Protein AF-A0AAN8LY74-F1 (afdb_monomer_lite)

Secondary structure (DSSP, 8-state):
-HHHHHHHHHHHHHHHH-TT-HHHHHHHHHHHHHTT-HHHHHHHHHHHHHH-TT-HHHHHHHHHHHHHHHHHHHHHHHHHHHHHHHHHTS-TT-HHHHHHHHHHHHHHHHHHHHHTT----HHHHHHHHHH-PPPTTS-HHHHHHHHHHHHHHHHIIIIITT--S---HHHHHHHHHHHHSS---S-SHHHHHHHHHHTSHHHHTS-HHHHHHHHHHHHHHTT-SSSSGGGS----

Foldseek 3Di:
DVVLVVLLVVLVVVCVVPVQPLVSLLVNLVSVVVVVVLVSSLVSLVSSCVNPVPPPSSVVSNVVSVVVVVVVVVVVLVVVVVVVVVVVPPDPPDPVNVVVVVLVLLVVLVVLLVLLVQPDDSVLLVCCVVVVDHDPPGDPLSSQQSQLVVVLVVCCVPPVVPDPDADDLVNVVVSVCSRHNDFDWDDDVLSVVLSCCLPDPVLVPDRPVVSVVVNVVSVLVVCGTDPPNSSHDDDD

InterPro domains:
  IPR003812 Fido domain [PF02661] (168-231)
  IPR003812 Fido domain [PS51459] (167-236)
  IPR011990 Tetratricopeptide-like helical domain superfamily [G3DSA:1.25.40.10] (1-74)
  IPR011990 Tetratricopeptide-like helical domain superfamily [SSF48452] (1-61)
  IPR019734 Tetratricopeptide repeat [PS50005] (22-55)
  IPR036597 Fido-like domain superfamily [G3DSA:1.10.3290.10] (75-186)
  IPR036597 Fido-like domain superfamily [G3DSA:1.10.3290.10] (187-233)
  IPR036597 Fido-like domain superfamily [SSF140931] (142-232)
  IPR040198 Fido domain-containing protein [PTHR13504] (2-187)

pLDDT: mean 85.4, std 13.76, range [28.03, 97.0]

Structure (mmCIF, N/CA/C/O backbone):
data_AF-A0AAN8LY74-F1
#
_entry.id   AF-A0AAN8LY74-F1
#
loop_
_atom_site.group_PDB
_atom_site.id
_atom_site.type_symbol
_atom_site.label_atom_id
_atom_site.label_alt_id
_atom_site.label_comp_id
_atom_site.label_asym_id
_atom_site.label_entity_id
_atom_site.label_seq_id
_atom_site.pdbx_PDB_ins_code
_atom_site.Cartn_x
_atom_site.Cartn_y
_atom_site.Cartn_z
_atom_site.occupancy
_atom_site.B_iso_or_equiv
_atom_site.auth_seq_id
_atom_site.auth_comp_id
_atom_site.auth_asym_id
_atom_site.auth_atom_id
_atom_site.pdbx_PDB_model_num
ATOM 1 N N . MET A 1 1 ? 25.778 -19.745 -17.965 1.00 58.75 1 MET A N 1
ATOM 2 C CA . MET A 1 1 ? 25.400 -19.556 -16.545 1.00 58.75 1 MET A CA 1
ATOM 3 C C . MET A 1 1 ? 26.473 -18.814 -15.742 1.00 58.75 1 MET A C 1
ATOM 5 O O . MET A 1 1 ? 26.285 -17.630 -15.528 1.00 58.75 1 MET A O 1
ATOM 9 N N . LYS A 1 2 ? 27.653 -19.387 -15.432 1.00 68.56 2 LYS A N 1
ATOM 10 C CA . LYS A 1 2 ? 28.683 -18.723 -14.583 1.00 68.56 2 LYS A CA 1
ATOM 11 C C . LYS A 1 2 ? 29.179 -17.331 -15.027 1.00 68.56 2 LYS A C 1
ATOM 13 O O . LYS A 1 2 ? 29.649 -16.570 -14.191 1.00 68.56 2 LYS A O 1
ATOM 18 N N . LYS A 1 3 ? 29.141 -16.996 -16.324 1.00 75.12 3 LYS A N 1
ATOM 19 C CA . LYS A 1 3 ? 29.509 -15.652 -16.817 1.00 75.12 3 LYS A CA 1
ATOM 20 C C . LYS A 1 3 ? 28.389 -14.617 -16.613 1.00 75.12 3 LYS A C 1
ATOM 22 O O . LYS A 1 3 ? 28.702 -13.458 -16.386 1.00 75.12 3 LYS A O 1
ATOM 27 N N . ARG A 1 4 ? 27.118 -15.041 -16.634 1.00 76.62 4 ARG A N 1
ATOM 28 C CA . ARG A 1 4 ? 25.939 -14.166 -16.493 1.00 76.62 4 ARG A CA 1
ATOM 29 C C . ARG A 1 4 ? 25.724 -13.731 -15.052 1.00 76.62 4 ARG A C 1
ATOM 31 O O . ARG A 1 4 ? 25.623 -12.546 -14.797 1.00 76.62 4 ARG A O 1
ATOM 38 N N . GLU A 1 5 ? 25.820 -14.659 -14.103 1.00 81.56 5 GLU A N 1
ATOM 39 C CA . GLU A 1 5 ? 25.780 -14.322 -12.671 1.00 81.56 5 GLU A CA 1
ATOM 40 C C . GLU A 1 5 ? 26.898 -13.349 -12.272 1.00 81.56 5 GLU A C 1
ATOM 42 O O . GLU A 1 5 ? 26.711 -12.481 -11.423 1.00 81.56 5 GLU A O 1
ATOM 47 N N . LYS A 1 6 ? 28.077 -13.479 -12.894 1.00 84.25 6 LYS A N 1
ATOM 48 C CA . LYS A 1 6 ? 29.174 -12.524 -12.706 1.00 84.25 6 LYS A CA 1
ATOM 49 C C . LYS A 1 6 ? 28.840 -11.161 -13.311 1.00 84.25 6 LYS A C 1
ATOM 51 O O . LYS A 1 6 ? 29.089 -10.162 -12.651 1.00 84.25 6 LYS A O 1
ATOM 56 N N . ALA A 1 7 ? 28.271 -11.122 -14.518 1.00 84.25 7 ALA A N 1
ATOM 57 C CA . ALA A 1 7 ? 27.832 -9.882 -15.157 1.00 84.25 7 ALA A CA 1
ATOM 58 C C . ALA A 1 7 ? 26.748 -9.171 -14.332 1.00 84.25 7 ALA A C 1
ATOM 60 O O . ALA A 1 7 ? 26.902 -7.995 -14.034 1.00 84.25 7 ALA A O 1
ATOM 61 N N . HIS A 1 8 ? 25.736 -9.902 -13.858 1.00 87.25 8 HIS A N 1
ATOM 62 C CA . HIS A 1 8 ? 24.692 -9.392 -12.968 1.00 87.25 8 HIS A CA 1
ATOM 63 C C . HIS A 1 8 ? 25.311 -8.772 -11.702 1.00 87.25 8 HIS A C 1
ATOM 65 O O . HIS A 1 8 ? 25.096 -7.596 -11.420 1.00 87.25 8 HIS A O 1
ATOM 71 N N . LYS A 1 9 ? 26.166 -9.505 -10.975 1.00 88.38 9 LYS A N 1
ATOM 72 C CA . LYS A 1 9 ? 26.822 -8.977 -9.761 1.00 88.38 9 LYS A CA 1
ATOM 73 C C . LYS A 1 9 ? 27.672 -7.734 -10.024 1.00 88.38 9 LYS A C 1
ATOM 75 O O . LYS A 1 9 ? 27.687 -6.829 -9.194 1.00 88.38 9 LYS A O 1
ATOM 80 N N . LEU A 1 10 ? 28.381 -7.693 -11.152 1.00 89.38 10 LEU A N 1
ATOM 81 C CA . LEU A 1 10 ? 29.181 -6.533 -11.543 1.00 89.38 10 LEU A CA 1
ATOM 82 C C . LEU A 1 10 ? 28.293 -5.329 -11.860 1.00 89.38 10 LEU A C 1
ATOM 84 O O . LEU A 1 10 ? 28.572 -4.247 -11.365 1.00 89.38 10 LEU A O 1
ATOM 88 N N . LEU A 1 11 ? 27.206 -5.517 -12.610 1.00 87.38 11 LEU A N 1
ATOM 89 C CA . LEU A 1 11 ? 26.266 -4.447 -12.952 1.00 87.38 11 LEU A CA 1
ATOM 90 C C . LEU A 1 11 ? 25.554 -3.894 -11.717 1.00 87.38 11 LEU A C 1
ATOM 92 O O . LEU A 1 11 ? 25.475 -2.682 -11.558 1.00 87.38 11 LEU A O 1
ATOM 96 N N . VAL A 1 12 ? 25.124 -4.758 -10.796 1.00 89.19 12 VAL A N 1
ATOM 97 C CA . VAL A 1 12 ? 24.551 -4.328 -9.510 1.00 89.19 12 VAL A CA 1
ATOM 98 C C . VAL A 1 12 ? 25.572 -3.543 -8.693 1.00 89.19 12 VAL A C 1
ATOM 100 O O . VAL A 1 12 ? 25.244 -2.502 -8.133 1.00 89.19 12 VAL A O 1
ATOM 103 N N . HIS A 1 13 ? 26.829 -3.992 -8.653 1.00 90.88 13 HIS A N 1
ATOM 104 C CA . HIS A 1 13 ? 27.884 -3.230 -7.992 1.00 90.88 13 HIS A CA 1
ATOM 105 C C . HIS A 1 13 ? 28.100 -1.859 -8.651 1.00 90.88 13 HIS A C 1
ATOM 107 O O . HIS A 1 13 ? 28.210 -0.861 -7.945 1.00 90.88 13 HIS A O 1
ATOM 113 N N . THR A 1 14 ? 28.087 -1.787 -9.984 1.00 89.81 14 THR A N 1
ATOM 114 C CA . THR A 1 14 ? 28.176 -0.521 -10.723 1.00 89.81 14 THR A CA 1
ATOM 115 C C . THR A 1 14 ? 27.010 0.408 -10.397 1.00 89.81 14 THR A C 1
ATOM 117 O O . THR A 1 14 ? 27.246 1.586 -10.156 1.00 89.81 14 THR A O 1
ATOM 120 N N . LEU A 1 15 ? 25.778 -0.102 -10.315 1.00 88.81 15 LEU A N 1
ATOM 121 C CA . LEU A 1 15 ? 24.600 0.693 -9.948 1.00 88.81 15 LEU A CA 1
ATOM 122 C C . LEU A 1 15 ? 24.617 1.145 -8.483 1.00 88.81 15 LEU A C 1
ATOM 124 O O . LEU A 1 15 ? 24.120 2.221 -8.170 1.00 88.81 15 LEU A O 1
ATOM 128 N N . ASN A 1 16 ? 25.231 0.369 -7.589 1.00 90.25 16 ASN A N 1
ATOM 129 C CA . ASN A 1 16 ? 25.450 0.802 -6.207 1.00 90.25 16 ASN A CA 1
ATOM 130 C C . ASN A 1 16 ? 26.449 1.967 -6.122 1.00 90.25 16 ASN A C 1
ATOM 132 O O . ASN A 1 16 ? 26.337 2.798 -5.226 1.00 90.25 16 ASN A O 1
ATOM 136 N N . MET A 1 17 ? 27.422 2.023 -7.038 1.00 90.69 17 MET A N 1
ATOM 137 C CA . MET A 1 17 ? 28.391 3.122 -7.119 1.00 90.69 17 MET A CA 1
ATOM 138 C C . MET A 1 17 ? 27.826 4.337 -7.862 1.00 90.69 17 MET A C 1
ATOM 140 O O . MET A 1 17 ? 28.058 5.472 -7.457 1.00 90.69 17 MET A O 1
ATOM 144 N N . ASN A 1 18 ? 27.096 4.102 -8.953 1.00 90.44 18 ASN A N 1
ATOM 145 C CA . ASN A 1 18 ? 26.429 5.123 -9.748 1.00 90.44 18 ASN A CA 1
ATOM 146 C C . ASN A 1 18 ? 25.006 4.661 -10.126 1.00 90.44 18 ASN A C 1
ATOM 148 O O . ASN A 1 18 ? 24.834 3.964 -11.133 1.00 90.44 18 ASN A O 1
ATOM 152 N N . PRO A 1 19 ? 23.986 5.068 -9.348 1.00 89.81 19 PRO A N 1
ATOM 153 C CA . PRO A 1 19 ? 22.595 4.668 -9.570 1.00 89.81 19 PRO A CA 1
ATOM 154 C C . PRO A 1 19 ? 21.987 5.149 -10.889 1.00 89.81 19 PRO A C 1
ATOM 156 O O . PRO A 1 19 ? 20.984 4.572 -11.325 1.00 89.81 19 PRO A O 1
ATOM 159 N N . ASP A 1 20 ? 22.589 6.170 -11.503 1.00 91.31 20 ASP A N 1
ATOM 160 C CA . ASP A 1 20 ? 22.074 6.860 -12.688 1.00 91.31 20 ASP A CA 1
ATOM 161 C C . ASP A 1 20 ? 22.810 6.441 -13.971 1.00 91.31 20 ASP A C 1
ATOM 163 O O . ASP A 1 20 ? 22.707 7.074 -15.023 1.00 91.31 20 ASP A O 1
ATOM 167 N N . PHE A 1 21 ? 23.585 5.355 -13.905 1.00 92.56 21 PHE A N 1
ATOM 168 C CA . PHE A 1 21 ? 24.346 4.871 -15.046 1.00 92.56 21 PHE A CA 1
ATOM 169 C C . PHE A 1 21 ? 23.456 4.121 -16.055 1.00 92.56 21 PHE A C 1
ATOM 171 O O . PHE A 1 21 ? 23.189 2.924 -15.928 1.00 92.56 21 PHE A O 1
ATOM 178 N N . VAL A 1 22 ? 23.022 4.848 -17.088 1.00 91.38 22 VAL A N 1
ATOM 179 C CA . VAL A 1 22 ? 22.041 4.427 -18.109 1.00 91.38 22 VAL A CA 1
ATOM 180 C C . VAL A 1 22 ? 22.426 3.133 -18.841 1.00 91.38 22 VAL A C 1
ATOM 182 O O . VAL A 1 22 ? 21.577 2.264 -19.056 1.00 91.38 22 VAL A O 1
ATOM 185 N N . GLU A 1 23 ? 23.699 2.965 -19.207 1.00 90.44 23 GLU A N 1
ATOM 186 C CA . GLU A 1 23 ? 24.157 1.758 -19.909 1.00 90.44 23 GLU A CA 1
ATOM 187 C C . GLU A 1 23 ? 24.057 0.517 -19.018 1.00 90.44 23 GLU A C 1
ATOM 189 O O . GLU A 1 23 ? 23.553 -0.511 -19.463 1.00 90.44 23 GLU A O 1
ATOM 194 N N . ALA A 1 24 ? 24.446 0.610 -17.739 1.00 91.06 24 ALA A N 1
ATOM 195 C CA . ALA A 1 24 ? 24.297 -0.520 -16.823 1.00 91.06 24 ALA A CA 1
ATOM 196 C C . ALA A 1 24 ? 22.833 -0.860 -1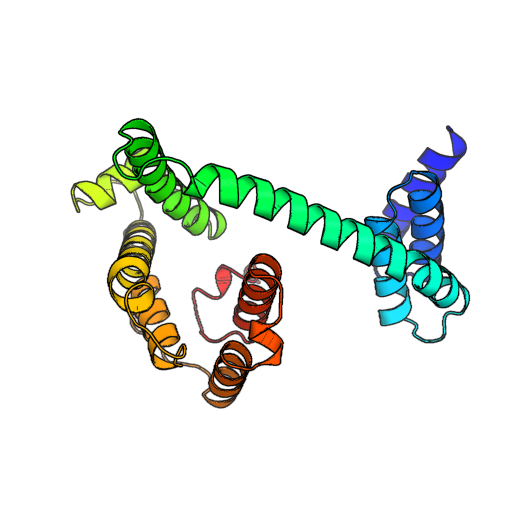6.538 1.00 91.06 24 ALA A C 1
ATOM 198 O O . ALA A 1 24 ? 22.524 -2.041 -16.411 1.00 91.06 24 ALA A O 1
ATOM 199 N N . LEU A 1 25 ? 21.939 0.135 -16.466 1.00 92.69 25 LEU A N 1
ATOM 200 C CA . LEU A 1 25 ? 20.498 -0.106 -16.323 1.00 92.69 25 LEU A CA 1
ATOM 201 C C . LEU A 1 25 ? 19.951 -0.898 -17.520 1.00 92.69 25 LEU A C 1
ATOM 203 O O . LEU A 1 25 ? 19.245 -1.886 -17.336 1.00 92.69 25 LEU A O 1
ATOM 207 N N . THR A 1 26 ? 20.337 -0.510 -18.738 1.00 92.12 26 THR A N 1
ATOM 208 C CA . THR A 1 26 ? 19.861 -1.147 -19.977 1.00 92.12 26 THR A CA 1
ATOM 209 C C . THR A 1 26 ? 20.415 -2.569 -20.145 1.00 92.12 26 THR A C 1
ATOM 211 O O . THR A 1 26 ? 19.680 -3.496 -20.488 1.00 92.12 26 THR A O 1
ATOM 214 N N . GLU A 1 27 ? 21.707 -2.771 -19.868 1.00 92.12 27 GLU A N 1
ATOM 215 C CA . GLU A 1 27 ? 22.337 -4.099 -19.925 1.00 92.12 27 GLU A CA 1
ATOM 216 C C . GLU A 1 27 ? 21.796 -5.034 -18.835 1.00 92.12 27 GLU A C 1
ATOM 218 O O . GLU A 1 27 ? 21.568 -6.218 -19.088 1.00 92.12 27 GLU A O 1
ATOM 223 N N . LEU A 1 28 ? 21.534 -4.512 -17.631 1.00 91.88 28 LEU A N 1
ATOM 224 C CA . LEU A 1 28 ? 20.915 -5.292 -16.563 1.00 91.88 28 LEU A CA 1
ATOM 225 C C . LEU A 1 28 ? 19.473 -5.680 -16.919 1.00 91.88 28 LEU A C 1
ATOM 227 O O . LEU A 1 28 ? 19.102 -6.833 -16.714 1.00 91.88 28 LEU A O 1
ATOM 231 N N . GLY A 1 29 ? 18.701 -4.766 -17.517 1.00 93.00 29 GLY A N 1
ATOM 232 C CA . GLY A 1 29 ? 17.364 -5.061 -18.037 1.00 93.00 29 GLY A CA 1
ATOM 233 C C . GLY A 1 29 ? 17.380 -6.210 -19.044 1.00 93.00 29 GLY A C 1
ATOM 234 O O . GLY A 1 29 ? 16.619 -7.162 -18.903 1.00 93.00 29 GLY A O 1
ATOM 235 N N . THR A 1 30 ? 18.337 -6.209 -19.978 1.00 91.81 30 THR A N 1
ATOM 236 C CA . THR A 1 30 ? 18.454 -7.274 -20.993 1.00 91.81 30 THR A CA 1
ATOM 237 C C . THR A 1 30 ? 18.735 -8.639 -20.352 1.00 91.81 30 THR A C 1
ATOM 239 O O . THR A 1 30 ? 18.178 -9.654 -20.770 1.00 91.81 30 THR A O 1
ATOM 242 N N . ILE A 1 31 ? 19.568 -8.679 -19.305 1.00 91.75 31 ILE A N 1
ATOM 243 C CA . ILE A 1 31 ? 19.836 -9.911 -18.547 1.00 91.75 31 ILE A CA 1
ATOM 244 C C . ILE A 1 31 ? 18.572 -10.397 -17.823 1.00 91.75 31 ILE A C 1
ATOM 246 O O . ILE A 1 31 ? 18.289 -11.594 -17.849 1.00 91.75 31 ILE A O 1
ATOM 250 N N . LEU A 1 32 ? 17.801 -9.494 -17.211 1.00 92.19 32 LEU A N 1
ATOM 251 C CA . LEU A 1 32 ? 16.569 -9.844 -16.494 1.00 92.19 32 LEU A CA 1
ATOM 252 C C . LEU A 1 32 ? 15.474 -10.367 -17.428 1.00 92.19 32 LEU A C 1
ATOM 254 O O . LEU A 1 32 ? 14.769 -11.315 -17.081 1.00 92.19 32 LEU A O 1
ATOM 258 N N . GLU A 1 33 ? 15.381 -9.836 -18.647 1.00 90.50 33 GLU A N 1
ATOM 259 C CA . GLU A 1 33 ? 14.480 -10.381 -19.664 1.00 90.50 33 GLU A CA 1
ATOM 260 C C . GLU A 1 33 ? 14.836 -11.819 -20.051 1.00 90.50 33 GLU A C 1
ATOM 262 O O . GLU A 1 33 ? 13.948 -12.667 -20.170 1.00 90.50 33 GLU A O 1
ATOM 267 N N . GLU A 1 34 ? 16.129 -12.133 -20.197 1.00 88.50 34 GLU A N 1
ATOM 268 C CA . GLU A 1 34 ? 16.575 -13.516 -20.410 1.00 88.50 34 GLU A CA 1
ATOM 269 C C . GLU A 1 34 ? 16.234 -14.425 -19.213 1.00 88.50 34 GLU A C 1
ATOM 271 O O . GLU A 1 34 ? 15.983 -15.622 -19.392 1.00 88.50 34 GLU A O 1
ATOM 276 N N . GLU A 1 35 ? 16.214 -13.869 -17.998 1.00 89.50 35 GLU A N 1
ATOM 277 C CA . GLU A 1 35 ? 15.806 -14.541 -16.755 1.00 89.50 35 GLU A CA 1
ATOM 278 C C . GLU A 1 35 ? 14.275 -14.619 -16.579 1.00 89.50 35 GLU A C 1
ATOM 280 O O . GLU A 1 35 ? 13.800 -15.265 -15.644 1.00 89.50 35 GLU A O 1
ATOM 285 N N . LYS A 1 36 ? 13.501 -14.071 -17.531 1.00 89.38 36 LYS A N 1
ATOM 286 C CA . LYS A 1 36 ? 12.028 -13.974 -17.540 1.00 89.38 36 LYS A CA 1
ATOM 287 C C . LYS A 1 36 ? 11.436 -13.034 -16.486 1.00 89.38 36 LYS A C 1
ATOM 289 O O . LYS A 1 36 ? 10.226 -13.077 -16.262 1.00 89.38 36 LYS A O 1
ATOM 294 N N . ASP A 1 37 ? 12.242 -12.168 -15.880 1.00 92.94 37 ASP A N 1
ATOM 295 C CA . ASP A 1 37 ? 11.756 -11.095 -15.010 1.00 92.94 37 ASP A CA 1
ATOM 296 C C . ASP A 1 37 ? 11.517 -9.819 -15.832 1.00 92.94 37 ASP A C 1
ATOM 298 O O . ASP A 1 37 ? 12.287 -8.858 -15.812 1.00 92.94 37 ASP A O 1
ATOM 302 N N . VAL A 1 38 ? 10.443 -9.853 -16.626 1.00 93.69 38 VAL A N 1
ATOM 303 C CA . VAL A 1 38 ? 10.086 -8.773 -17.560 1.00 93.69 38 VAL A CA 1
ATOM 304 C C . VAL A 1 38 ? 9.682 -7.495 -16.816 1.00 93.69 38 VAL A C 1
ATOM 306 O O . VAL A 1 38 ? 9.959 -6.402 -17.296 1.00 93.69 38 VAL A O 1
ATOM 309 N N . VAL A 1 39 ? 9.086 -7.622 -15.626 1.00 93.94 39 VAL A N 1
ATOM 310 C CA . VAL A 1 39 ? 8.630 -6.478 -14.819 1.00 93.94 39 VAL A CA 1
ATOM 311 C C . VAL A 1 39 ? 9.821 -5.683 -14.290 1.00 93.94 39 VAL A C 1
ATOM 313 O O . VAL A 1 39 ? 9.870 -4.462 -14.442 1.00 93.94 39 VAL A O 1
ATOM 316 N N . GLN A 1 40 ? 10.820 -6.358 -13.708 1.00 93.19 40 GLN A N 1
ATOM 317 C CA . GLN A 1 40 ? 12.026 -5.658 -13.263 1.00 93.19 40 GLN A CA 1
ATOM 318 C C . GLN A 1 40 ? 12.832 -5.103 -14.437 1.00 93.19 40 GLN A C 1
ATOM 320 O O . GLN A 1 40 ? 13.395 -4.015 -14.321 1.00 93.19 40 GLN A O 1
ATOM 325 N N . ALA A 1 41 ? 12.874 -5.809 -15.570 1.00 93.88 41 ALA A N 1
ATOM 326 C CA . ALA A 1 41 ? 13.538 -5.302 -16.764 1.00 93.88 41 ALA A CA 1
ATOM 327 C C . ALA A 1 41 ? 12.909 -3.993 -17.267 1.00 93.88 41 ALA A C 1
ATOM 329 O O . ALA A 1 41 ? 13.626 -3.012 -17.471 1.00 93.88 41 ALA A O 1
ATOM 330 N N . ASP A 1 42 ? 11.580 -3.950 -17.393 1.00 94.88 42 ASP A N 1
ATOM 331 C CA . ASP A 1 42 ? 10.854 -2.754 -17.824 1.00 94.88 42 ASP A CA 1
ATOM 332 C C . ASP A 1 42 ? 11.034 -1.578 -16.856 1.00 94.88 42 ASP A C 1
ATOM 334 O O . ASP A 1 42 ? 11.263 -0.441 -17.278 1.00 94.88 42 ASP A O 1
ATOM 338 N N . HIS A 1 43 ? 11.056 -1.857 -15.548 1.00 94.00 43 HIS A N 1
ATOM 339 C CA . HIS A 1 43 ? 11.366 -0.848 -14.539 1.00 94.00 43 HIS A CA 1
ATOM 340 C C . HIS A 1 43 ? 12.752 -0.214 -14.756 1.00 94.00 43 HIS A C 1
ATOM 342 O O . HIS A 1 43 ? 12.904 1.006 -14.650 1.00 94.00 43 HIS A O 1
ATOM 348 N N . LEU A 1 44 ? 13.769 -1.016 -15.091 1.00 93.62 44 LEU A N 1
ATOM 349 C CA . LEU A 1 44 ? 15.112 -0.503 -15.371 1.00 93.62 44 LEU A CA 1
ATOM 350 C C . LEU A 1 44 ? 15.163 0.324 -16.659 1.00 93.62 44 LEU A C 1
ATOM 352 O O . LEU A 1 44 ? 15.858 1.341 -16.679 1.00 93.62 44 LEU A O 1
ATOM 356 N N . TYR A 1 45 ? 14.421 -0.060 -17.702 1.00 94.50 45 TYR A N 1
ATOM 357 C CA . TYR A 1 45 ? 14.319 0.737 -18.929 1.00 94.50 45 TYR A CA 1
ATOM 358 C C . TYR A 1 45 ? 13.603 2.062 -18.684 1.00 94.50 45 TYR A C 1
ATOM 360 O O . TYR A 1 45 ? 14.106 3.109 -19.085 1.00 94.50 45 TYR A O 1
ATOM 368 N N . THR A 1 46 ? 12.505 2.042 -17.929 1.00 94.12 46 THR A N 1
ATOM 369 C CA . THR A 1 46 ? 11.794 3.253 -17.504 1.00 94.12 46 THR A CA 1
ATOM 370 C C . THR A 1 46 ? 12.719 4.179 -16.711 1.00 94.12 46 THR A C 1
ATOM 372 O O . THR A 1 46 ? 12.786 5.380 -16.975 1.00 94.12 46 THR A O 1
ATOM 375 N N . LYS A 1 47 ? 13.516 3.625 -15.784 1.00 93.19 47 LYS A N 1
ATOM 376 C CA . LYS A 1 47 ? 14.521 4.392 -15.035 1.00 93.19 47 LYS A CA 1
ATOM 377 C C . LYS A 1 47 ? 15.606 4.971 -15.952 1.00 93.19 47 LYS A C 1
ATOM 379 O O . LYS A 1 47 ? 16.000 6.122 -15.780 1.00 93.19 47 LYS A O 1
ATOM 384 N N . ALA A 1 48 ? 16.078 4.199 -16.930 1.00 93.50 48 ALA A N 1
ATOM 385 C CA . ALA A 1 48 ? 17.067 4.646 -17.907 1.00 93.50 48 ALA A CA 1
ATOM 386 C C . ALA A 1 48 ? 16.536 5.803 -18.775 1.00 93.50 48 ALA A C 1
ATOM 388 O O . ALA A 1 48 ? 17.247 6.790 -18.968 1.00 93.50 48 ALA A O 1
ATOM 389 N N . LEU A 1 49 ? 15.282 5.719 -19.232 1.00 93.62 49 LEU A N 1
ATOM 390 C CA . LEU A 1 49 ? 14.605 6.756 -20.019 1.00 93.62 49 LEU A CA 1
ATOM 391 C C . LEU A 1 49 ? 14.307 8.019 -19.204 1.00 93.62 49 LEU A C 1
ATOM 393 O O . LEU A 1 49 ? 14.406 9.122 -19.736 1.00 93.62 49 LEU A O 1
ATOM 397 N N . ALA A 1 50 ? 14.014 7.886 -17.908 1.00 93.44 50 ALA A N 1
ATOM 398 C CA . ALA A 1 50 ? 13.841 9.034 -17.018 1.00 93.44 50 ALA A CA 1
ATOM 399 C C . ALA A 1 50 ? 15.124 9.881 -16.891 1.00 93.44 50 ALA A C 1
ATOM 401 O O . ALA A 1 50 ? 15.046 11.096 -16.722 1.00 93.44 50 ALA A O 1
ATOM 402 N N . ILE A 1 51 ? 16.302 9.251 -16.994 1.00 92.50 51 ILE A N 1
ATOM 403 C CA . ILE A 1 51 ? 17.607 9.930 -16.955 1.00 92.50 51 ILE A CA 1
ATOM 404 C C . ILE A 1 51 ? 18.012 10.414 -18.354 1.00 92.50 51 ILE A C 1
ATOM 406 O O . ILE A 1 51 ? 18.500 11.532 -18.516 1.00 92.50 51 ILE A O 1
ATOM 410 N N . SER A 1 52 ? 17.825 9.571 -19.373 1.00 93.19 52 SER A N 1
ATOM 411 C CA . SER A 1 52 ? 18.171 9.865 -20.763 1.00 93.19 52 SER A CA 1
ATOM 412 C C . SER A 1 52 ? 17.007 9.512 -21.696 1.00 93.19 52 SER A C 1
ATOM 414 O O . SER A 1 52 ? 16.956 8.399 -22.228 1.00 93.19 52 SER A O 1
ATOM 416 N N . PRO A 1 53 ? 16.092 10.468 -21.950 1.00 91.88 53 PRO A N 1
ATOM 417 C CA . PRO A 1 53 ? 14.915 10.238 -22.794 1.00 91.88 53 PRO A CA 1
ATOM 418 C C . PRO A 1 53 ? 15.252 9.861 -24.242 1.00 91.88 53 PRO A C 1
ATOM 420 O O . PRO A 1 53 ? 14.448 9.243 -24.928 1.00 91.88 53 PRO A O 1
ATOM 423 N N . CYS A 1 54 ? 16.446 10.230 -24.714 1.00 90.12 54 CYS A N 1
ATO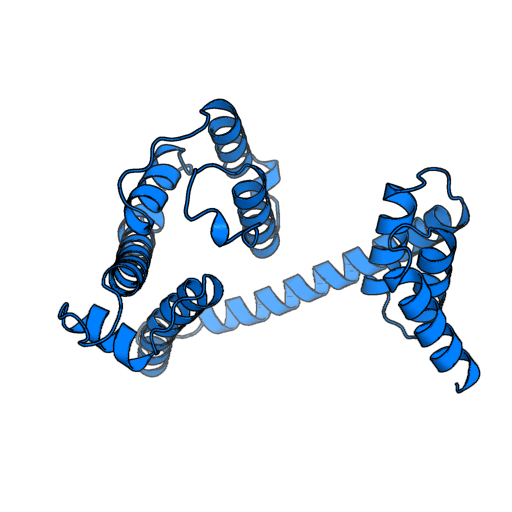M 424 C CA . CYS A 1 54 ? 16.896 9.997 -26.086 1.00 90.12 54 CYS A CA 1
ATOM 425 C C . CYS A 1 54 ? 17.635 8.661 -26.275 1.00 90.12 54 CYS A C 1
ATOM 427 O O . CYS A 1 54 ? 18.236 8.446 -27.327 1.00 90.12 54 CYS A O 1
ATOM 429 N N . ASN A 1 55 ? 17.672 7.781 -25.268 1.00 92.00 55 ASN A N 1
ATOM 430 C CA . ASN A 1 55 ? 18.360 6.500 -25.401 1.00 92.00 55 ASN A CA 1
ATOM 431 C C . ASN A 1 55 ? 17.543 5.524 -26.265 1.00 92.00 55 ASN A C 1
ATOM 433 O O . ASN A 1 55 ? 16.582 4.917 -25.797 1.00 92.00 55 ASN A O 1
ATOM 437 N N . GLU A 1 56 ? 17.980 5.327 -27.510 1.00 92.00 56 GLU A N 1
ATOM 438 C CA . GLU A 1 56 ? 17.316 4.444 -28.478 1.00 92.00 56 GLU A CA 1
ATOM 439 C C . GLU A 1 56 ? 17.201 2.993 -27.991 1.00 92.00 56 GLU A C 1
ATOM 441 O O . GLU A 1 56 ? 16.170 2.354 -28.188 1.00 92.00 56 GLU A O 1
ATOM 446 N N . ARG A 1 57 ? 18.237 2.459 -27.327 1.00 91.25 57 ARG A N 1
ATOM 447 C CA . ARG A 1 57 ? 18.2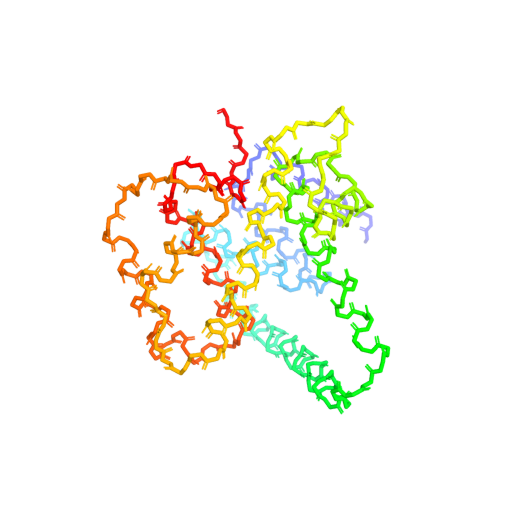39 1.062 -26.864 1.00 91.25 57 ARG A CA 1
ATOM 448 C C . ARG A 1 57 ? 17.211 0.842 -25.760 1.00 91.25 57 ARG A C 1
ATOM 450 O O . ARG A 1 57 ? 16.483 -0.144 -25.804 1.00 91.25 57 ARG A O 1
ATOM 457 N N . ALA A 1 58 ? 17.160 1.748 -24.785 1.00 92.00 58 ALA A N 1
ATOM 458 C CA . ALA A 1 58 ? 16.193 1.667 -23.696 1.00 92.00 58 ALA A CA 1
ATOM 459 C C . ALA A 1 58 ? 14.759 1.866 -24.209 1.00 92.00 58 ALA A C 1
ATOM 461 O O . ALA A 1 58 ? 13.869 1.145 -23.772 1.00 92.00 58 ALA A O 1
ATOM 462 N N . LEU A 1 59 ? 14.555 2.772 -25.173 1.00 93.94 59 LEU A N 1
ATOM 463 C CA . LEU A 1 59 ? 13.241 3.042 -25.761 1.00 93.94 59 LEU A CA 1
ATOM 464 C C . LEU A 1 59 ? 12.688 1.823 -26.506 1.00 93.94 59 LEU A C 1
ATOM 466 O O . LEU A 1 59 ? 11.585 1.375 -26.220 1.00 93.94 59 LEU A O 1
ATOM 470 N N . VAL A 1 60 ? 13.489 1.222 -27.393 1.00 94.75 60 VAL A N 1
ATOM 471 C CA . VAL A 1 60 ? 13.076 0.031 -28.157 1.00 94.75 60 VAL A CA 1
ATOM 472 C C . VAL A 1 60 ? 12.778 -1.155 -27.238 1.00 94.75 60 VAL A C 1
ATOM 474 O O . VAL A 1 60 ? 11.846 -1.921 -27.492 1.00 94.75 60 VAL A O 1
ATOM 477 N N . SER A 1 61 ? 13.570 -1.335 -26.178 1.00 92.56 61 SER A N 1
ATOM 478 C CA . SER A 1 61 ? 13.308 -2.395 -25.207 1.00 92.56 61 SER A CA 1
ATOM 479 C C . SER A 1 61 ? 12.039 -2.126 -24.399 1.00 92.56 61 SER A C 1
ATOM 481 O O . SER A 1 61 ? 11.230 -3.041 -24.280 1.00 92.56 61 SER A O 1
ATOM 483 N N . HIS A 1 62 ? 11.834 -0.892 -23.926 1.00 93.44 62 HIS A N 1
ATOM 484 C CA . HIS A 1 62 ? 10.643 -0.486 -23.178 1.00 93.44 62 HIS A CA 1
ATOM 485 C C . HIS A 1 62 ? 9.357 -0.643 -23.996 1.00 93.44 62 HIS A C 1
ATOM 487 O O . HIS A 1 62 ? 8.426 -1.297 -23.539 1.00 93.44 62 HIS A O 1
ATOM 493 N N . ASP A 1 63 ? 9.325 -0.156 -25.241 1.00 94.00 63 ASP A N 1
ATOM 494 C CA . ASP A 1 63 ? 8.149 -0.265 -26.120 1.00 94.00 63 ASP A CA 1
ATOM 495 C C . ASP A 1 63 ? 7.724 -1.726 -26.348 1.00 94.00 63 ASP A C 1
ATOM 497 O O . ASP A 1 63 ? 6.550 -2.035 -26.564 1.00 94.00 63 ASP A O 1
ATOM 501 N N . ARG A 1 64 ? 8.686 -2.653 -26.288 1.00 93.44 64 ARG A N 1
ATOM 502 C CA . ARG A 1 64 ? 8.437 -4.090 -26.405 1.00 93.44 64 ARG A CA 1
ATOM 503 C C . ARG A 1 64 ? 7.976 -4.720 -25.089 1.00 93.44 64 ARG A C 1
ATOM 505 O O . ARG A 1 64 ? 7.169 -5.649 -25.134 1.00 93.44 64 ARG A O 1
ATOM 512 N N . THR A 1 65 ? 8.514 -4.293 -23.946 1.00 94.31 65 THR A N 1
ATOM 513 C CA . THR A 1 65 ? 8.194 -4.872 -22.630 1.00 94.31 65 THR A CA 1
ATOM 514 C C . THR A 1 65 ? 6.920 -4.305 -22.020 1.00 94.31 65 THR A C 1
ATOM 516 O O . THR A 1 65 ? 6.199 -5.059 -21.372 1.00 94.31 65 THR A O 1
ATOM 519 N N . LEU A 1 66 ? 6.588 -3.044 -22.293 1.00 93.50 66 LEU A N 1
ATOM 520 C CA . LEU A 1 66 ? 5.422 -2.347 -21.753 1.00 93.50 66 LEU A CA 1
ATOM 521 C C . LEU A 1 66 ? 4.101 -3.129 -21.908 1.00 93.50 66 LEU A C 1
ATOM 523 O O . LEU A 1 66 ? 3.492 -3.437 -20.883 1.00 93.50 66 LEU A O 1
ATOM 527 N N . PRO A 1 67 ? 3.670 -3.564 -23.115 1.00 96.00 67 PRO A N 1
ATOM 528 C CA . PRO A 1 67 ? 2.408 -4.298 -23.248 1.00 96.00 67 PRO A CA 1
ATOM 529 C C . PRO A 1 67 ? 2.425 -5.654 -22.525 1.00 96.00 67 PRO A C 1
ATOM 531 O O . PRO A 1 67 ? 1.381 -6.150 -22.102 1.00 96.00 67 PRO A O 1
ATOM 534 N N . LEU A 1 68 ? 3.605 -6.269 -22.367 1.00 94.62 68 LEU A N 1
ATOM 535 C CA . LEU A 1 68 ? 3.748 -7.526 -21.629 1.00 94.62 68 LEU A CA 1
ATOM 536 C C . LEU A 1 68 ? 3.586 -7.300 -20.124 1.00 94.62 68 LEU A C 1
ATOM 538 O O . LEU A 1 68 ? 2.948 -8.111 -19.455 1.00 94.62 68 LEU A O 1
ATOM 542 N N . VAL A 1 69 ? 4.158 -6.218 -19.592 1.00 94.94 69 VAL A N 1
ATOM 543 C CA . VAL A 1 69 ? 4.028 -5.847 -18.177 1.00 94.94 69 VAL A CA 1
ATOM 544 C C . VAL A 1 69 ? 2.592 -5.451 -17.856 1.00 94.94 69 VAL A C 1
ATOM 546 O O . VAL A 1 69 ? 2.040 -5.971 -16.891 1.00 94.94 69 VAL A O 1
ATOM 549 N N . GLU A 1 70 ? 1.944 -4.654 -18.710 1.00 93.06 70 GLU A N 1
ATOM 550 C CA . GLU A 1 70 ? 0.528 -4.298 -18.551 1.00 93.06 70 GLU A CA 1
ATOM 551 C C . GLU A 1 70 ? -0.372 -5.543 -18.484 1.00 93.06 70 GLU A C 1
ATOM 553 O O . GLU A 1 70 ? -1.233 -5.650 -17.608 1.00 93.06 70 GLU A O 1
ATOM 558 N N . GLU A 1 71 ? -0.150 -6.532 -19.357 1.00 95.19 71 GLU A N 1
ATOM 559 C CA . GLU A 1 71 ? -0.903 -7.789 -19.314 1.00 95.19 71 GLU A CA 1
ATOM 560 C C . GLU A 1 71 ? -0.618 -8.589 -18.028 1.00 95.19 71 GLU A C 1
ATOM 562 O O . GLU A 1 71 ? -1.529 -9.175 -17.431 1.00 95.19 71 GLU A O 1
ATOM 567 N N . ILE A 1 72 ? 0.641 -8.625 -17.579 1.00 94.38 72 ILE A N 1
ATOM 568 C CA . ILE A 1 72 ? 1.035 -9.282 -16.327 1.00 94.38 72 ILE A CA 1
ATOM 569 C C . ILE A 1 72 ? 0.335 -8.620 -15.132 1.00 94.38 72 ILE A C 1
ATOM 571 O O . ILE A 1 72 ? -0.232 -9.327 -14.295 1.00 94.38 72 ILE A O 1
ATOM 575 N N . ASP A 1 73 ? 0.322 -7.293 -15.059 1.00 93.81 73 ASP A N 1
ATOM 576 C CA . ASP A 1 73 ? -0.296 -6.540 -13.966 1.00 93.81 73 ASP A CA 1
ATOM 577 C C . ASP A 1 73 ? -1.818 -6.718 -13.945 1.00 93.81 73 ASP A C 1
ATOM 579 O O . ASP A 1 73 ? -2.395 -7.019 -12.895 1.00 93.81 73 ASP A O 1
ATOM 583 N N . GLN A 1 74 ? -2.473 -6.685 -15.109 1.00 93.94 74 GLN A N 1
ATOM 584 C CA . GLN A 1 74 ? -3.905 -6.988 -15.221 1.00 93.94 74 GLN A CA 1
ATOM 585 C C . GLN A 1 74 ? -4.240 -8.405 -14.739 1.00 93.94 74 GLN A C 1
ATOM 587 O O . GLN A 1 74 ? -5.225 -8.615 -14.022 1.00 93.94 74 GLN A O 1
ATOM 592 N N . ARG A 1 75 ? -3.407 -9.400 -15.073 1.00 95.50 75 ARG A N 1
ATOM 593 C CA . ARG A 1 75 ? -3.580 -10.769 -14.560 1.00 95.50 75 ARG A CA 1
ATOM 594 C C . ARG A 1 75 ? -3.425 -10.825 -13.041 1.00 95.50 75 ARG A C 1
ATOM 596 O O . ARG A 1 75 ? -4.188 -11.539 -12.386 1.00 95.50 75 ARG A O 1
ATOM 603 N N . HIS A 1 76 ? -2.481 -10.080 -12.465 1.00 95.06 76 HIS A N 1
ATOM 604 C CA . HIS A 1 76 ? -2.326 -9.993 -11.011 1.00 95.06 76 HIS A CA 1
ATOM 605 C C . HIS A 1 76 ? -3.555 -9.377 -10.339 1.00 95.06 76 HIS A C 1
ATOM 607 O O . HIS A 1 76 ? -4.023 -9.928 -9.335 1.00 95.06 76 HIS A O 1
ATOM 613 N N . PHE A 1 77 ? -4.129 -8.314 -10.909 1.00 95.94 77 PHE A N 1
ATOM 614 C CA . PHE A 1 77 ? -5.392 -7.751 -10.425 1.00 95.94 77 PHE A CA 1
ATOM 615 C C . PHE A 1 77 ? -6.526 -8.781 -10.470 1.00 95.94 77 PHE A C 1
ATOM 617 O O . PHE A 1 77 ? -7.161 -9.020 -9.444 1.00 95.94 77 PHE A O 1
ATOM 624 N N . GLY A 1 78 ? -6.677 -9.529 -11.567 1.00 95.75 78 GLY A N 1
ATOM 625 C CA . GLY A 1 78 ? -7.683 -10.598 -11.651 1.00 95.75 78 GLY A CA 1
ATOM 626 C C . GLY A 1 78 ? -7.527 -11.697 -10.581 1.00 95.75 78 GLY A C 1
ATOM 627 O O . GLY A 1 78 ? -8.516 -12.237 -10.067 1.00 95.75 78 GLY A O 1
ATOM 628 N N . VAL A 1 79 ? -6.291 -12.020 -10.179 1.00 97.00 79 VAL A N 1
ATOM 629 C CA . VAL A 1 79 ? -6.022 -12.955 -9.069 1.00 97.00 79 VAL A CA 1
ATOM 630 C C . VAL A 1 79 ? -6.429 -12.360 -7.718 1.00 97.00 79 VAL A C 1
ATOM 632 O O . VAL A 1 79 ? -6.949 -13.087 -6.861 1.00 97.00 79 VAL A O 1
ATOM 635 N N . ILE A 1 80 ? -6.184 -11.066 -7.505 1.00 95.88 80 ILE A N 1
ATOM 636 C CA . ILE A 1 80 ? -6.595 -10.347 -6.293 1.00 95.88 80 ILE A CA 1
ATOM 637 C C . ILE A 1 80 ? -8.121 -10.324 -6.203 1.00 95.88 80 ILE A C 1
ATOM 639 O O . ILE A 1 80 ? -8.663 -10.754 -5.184 1.00 95.88 80 ILE A O 1
ATOM 643 N N . ASP A 1 81 ? -8.810 -9.962 -7.281 1.00 95.88 81 ASP A N 1
ATOM 644 C CA . ASP A 1 81 ? -10.274 -9.923 -7.337 1.00 95.88 81 ASP A CA 1
ATOM 645 C C . ASP A 1 81 ? -10.884 -11.285 -7.026 1.00 95.88 81 ASP A C 1
ATOM 647 O O . ASP A 1 81 ? -11.759 -11.415 -6.170 1.00 95.88 81 ASP A O 1
ATOM 651 N N . SER A 1 82 ? -10.329 -12.346 -7.614 1.00 96.38 82 SER A N 1
ATOM 652 C CA . SER A 1 82 ? -10.754 -13.718 -7.329 1.00 96.38 82 SER A CA 1
ATOM 653 C C . SER A 1 82 ? -10.607 -14.084 -5.844 1.00 96.38 82 SER A C 1
ATOM 655 O O . SER A 1 82 ? -11.419 -14.827 -5.282 1.00 96.38 82 SER A O 1
ATOM 657 N N . LYS A 1 83 ? -9.569 -13.583 -5.160 1.00 96.19 83 LYS A N 1
ATOM 658 C CA . LYS A 1 83 ? -9.389 -13.778 -3.710 1.00 96.19 83 LYS A CA 1
ATOM 659 C C . LYS A 1 83 ? -10.394 -12.952 -2.906 1.00 96.19 83 LYS A C 1
ATOM 661 O O . LYS A 1 83 ? -10.985 -13.494 -1.972 1.00 96.19 83 LYS A O 1
ATOM 666 N N . VAL A 1 84 ? -10.621 -11.697 -3.286 1.00 94.88 84 VAL A N 1
ATOM 667 C CA . VAL A 1 84 ? -11.578 -10.796 -2.630 1.00 94.88 84 VAL A CA 1
ATOM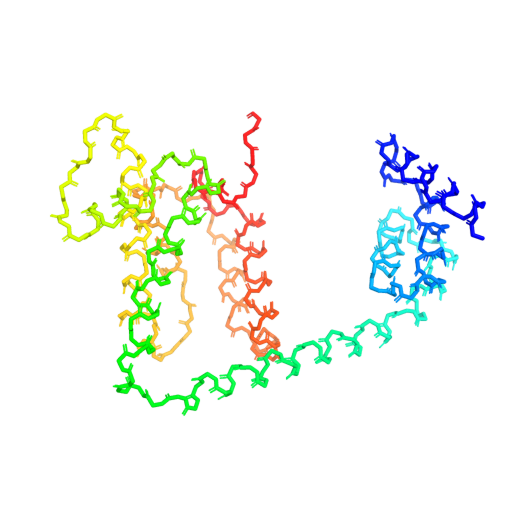 668 C C . VAL A 1 84 ? -13.005 -11.335 -2.750 1.00 94.88 84 VAL A C 1
ATOM 670 O O . VAL A 1 84 ? -13.691 -11.453 -1.737 1.00 94.88 84 VAL A O 1
ATOM 673 N N . CYS A 1 85 ? -13.432 -11.784 -3.934 1.00 94.12 85 CYS A N 1
ATOM 674 C CA . CYS A 1 85 ? -14.746 -12.400 -4.138 1.00 94.12 85 CYS A CA 1
ATOM 675 C C . CYS A 1 85 ? -14.956 -13.630 -3.244 1.00 94.12 85 CYS A C 1
ATOM 677 O O . CYS A 1 85 ? -16.011 -13.774 -2.621 1.00 94.12 85 CYS A O 1
ATOM 679 N N . ARG A 1 86 ? -13.941 -14.500 -3.120 1.00 94.06 86 ARG A N 1
ATOM 680 C CA . ARG A 1 86 ? -14.006 -15.661 -2.214 1.00 94.06 86 ARG A CA 1
ATOM 681 C C . ARG A 1 86 ? -14.137 -15.248 -0.752 1.00 94.06 86 ARG A C 1
ATOM 683 O O . ARG A 1 86 ? -14.889 -15.883 -0.023 1.00 94.06 86 ARG A O 1
ATOM 690 N N . MET A 1 87 ? -13.446 -14.189 -0.334 1.00 91.12 87 MET A N 1
ATOM 691 C CA . MET A 1 87 ? -13.543 -13.659 1.027 1.00 91.12 87 MET A CA 1
ATOM 692 C C . MET A 1 87 ? -14.928 -13.062 1.308 1.00 91.12 87 MET A C 1
ATOM 694 O O . MET A 1 87 ? -15.530 -13.380 2.329 1.00 91.12 87 MET A O 1
ATOM 698 N N . ILE A 1 88 ? -15.465 -12.253 0.389 1.00 91.12 88 ILE A N 1
ATOM 699 C CA . ILE A 1 88 ? -16.793 -11.627 0.519 1.00 91.12 88 ILE A CA 1
ATOM 700 C C . ILE A 1 88 ? -17.914 -12.677 0.533 1.00 91.12 88 ILE A C 1
ATOM 702 O O . ILE A 1 88 ? -18.944 -12.476 1.173 1.00 91.12 88 ILE A O 1
ATOM 706 N N . SER A 1 89 ? -17.703 -13.820 -0.125 1.00 93.25 89 SER A N 1
ATOM 707 C CA . SER A 1 89 ? -18.654 -14.939 -0.132 1.00 93.25 89 SER A CA 1
ATOM 708 C C . SER A 1 89 ? -18.787 -15.640 1.229 1.00 93.25 89 SER A C 1
ATOM 710 O O . SER A 1 89 ? -19.721 -16.419 1.428 1.00 93.25 89 SER A O 1
ATOM 712 N N . ILE A 1 90 ? -17.874 -15.397 2.178 1.00 92.81 90 ILE A N 1
ATOM 713 C CA . ILE A 1 90 ? -17.946 -15.983 3.520 1.00 92.81 90 ILE A CA 1
ATOM 714 C C . ILE A 1 90 ? -19.109 -15.334 4.294 1.00 92.81 90 ILE A C 1
ATOM 716 O O . ILE A 1 90 ? -19.183 -14.107 4.381 1.00 92.81 90 ILE A O 1
ATOM 720 N N . PRO A 1 91 ? -20.009 -16.121 4.917 1.00 92.75 91 PRO A N 1
ATOM 721 C CA . PRO A 1 91 ? -21.116 -15.571 5.692 1.00 92.75 91 PRO A CA 1
ATOM 722 C C . PRO A 1 91 ? -20.649 -14.647 6.825 1.00 92.75 91 PRO A C 1
ATOM 724 O O . PRO A 1 91 ? -19.806 -15.025 7.640 1.00 92.75 91 PRO A O 1
ATOM 727 N N . LYS A 1 92 ? -21.276 -13.471 6.947 1.00 83.75 92 LYS A N 1
ATOM 728 C CA . LYS A 1 92 ? -20.944 -12.447 7.962 1.00 83.75 92 LYS A CA 1
ATOM 729 C C . LYS A 1 92 ? -21.085 -12.927 9.417 1.00 83.75 92 LYS A C 1
ATOM 731 O O . LYS A 1 92 ? -20.488 -12.345 10.311 1.00 83.75 92 LYS A O 1
ATOM 736 N N . GLY A 1 93 ? -21.864 -13.985 9.660 1.00 89.00 93 GLY A N 1
ATOM 737 C CA . GLY A 1 93 ? -22.034 -14.605 10.980 1.00 89.00 93 GLY A CA 1
ATOM 738 C C . GLY A 1 93 ? -20.965 -15.641 11.348 1.00 89.00 93 GLY A C 1
ATOM 739 O O . GLY A 1 93 ? -21.069 -16.269 12.399 1.00 89.00 93 GLY A O 1
ATOM 740 N N . ASN A 1 94 ? -19.962 -15.869 10.493 1.00 93.00 94 ASN A N 1
ATOM 741 C CA . ASN A 1 94 ? -18.911 -16.846 10.755 1.00 93.00 94 ASN A CA 1
ATOM 742 C C . ASN A 1 94 ? -18.022 -16.386 11.928 1.00 93.00 94 ASN A C 1
ATOM 744 O O . ASN A 1 94 ? -17.326 -15.372 11.843 1.00 93.00 94 ASN A O 1
ATOM 748 N N . SER A 1 95 ? -18.024 -17.156 13.018 1.00 92.81 95 SER A N 1
ATOM 749 C CA . SER A 1 95 ? -17.254 -16.860 14.232 1.00 92.81 95 SER A CA 1
ATOM 750 C C . SER A 1 95 ? -15.741 -16.850 14.001 1.00 92.81 95 SER A C 1
ATOM 752 O O . SER A 1 95 ? -15.034 -16.063 14.627 1.00 92.81 95 SER A O 1
ATOM 754 N N . VAL A 1 96 ? -15.239 -17.674 13.075 1.00 93.31 96 VAL A N 1
ATOM 755 C CA . VAL A 1 96 ? -13.821 -17.705 12.695 1.00 93.31 96 VAL A CA 1
ATOM 756 C C . VAL A 1 96 ? -13.446 -16.423 11.968 1.00 93.31 96 VAL A C 1
ATOM 758 O O . VAL A 1 96 ? -12.450 -15.803 12.325 1.00 93.31 96 VAL A O 1
ATOM 761 N N . LEU A 1 97 ? -14.260 -15.989 10.998 1.00 91.06 97 LEU A N 1
ATOM 762 C CA . LEU A 1 97 ? -14.015 -14.736 10.280 1.00 91.06 97 LEU A CA 1
ATOM 763 C C . LEU A 1 97 ? -14.008 -13.552 11.248 1.00 91.06 97 LEU A C 1
ATOM 765 O O . LEU A 1 97 ? -13.089 -12.742 11.209 1.00 91.06 97 LEU A O 1
ATOM 769 N N . ARG A 1 98 ? -14.985 -13.492 12.159 1.00 90.12 98 ARG A N 1
ATOM 770 C CA . ARG A 1 98 ? -15.044 -12.446 13.182 1.00 90.12 98 ARG A CA 1
ATOM 771 C C . ARG A 1 98 ? -13.779 -12.418 14.045 1.00 90.12 98 ARG A C 1
ATOM 773 O O . ARG A 1 98 ? -13.198 -11.354 14.215 1.00 90.12 98 ARG A O 1
ATOM 780 N N . ARG A 1 99 ? -13.319 -13.578 14.524 1.00 92.56 99 ARG A N 1
ATOM 781 C CA . ARG A 1 99 ? -12.081 -13.678 15.308 1.00 92.56 99 ARG A CA 1
ATOM 782 C C . ARG A 1 99 ? -10.856 -13.235 14.508 1.00 92.56 99 ARG A C 1
ATOM 784 O O . ARG A 1 99 ? -10.011 -12.526 15.037 1.00 92.56 99 ARG A O 1
ATOM 791 N N . VAL A 1 100 ? -10.751 -13.635 13.240 1.00 93.50 100 VAL A N 1
ATOM 792 C CA . VAL A 1 100 ? -9.647 -13.208 12.367 1.00 93.50 100 VAL A CA 1
ATOM 793 C C . VAL A 1 100 ? -9.679 -11.694 12.168 1.00 93.50 100 VAL A C 1
ATOM 795 O O . VAL A 1 100 ? -8.642 -11.059 12.311 1.00 93.50 100 VAL A O 1
ATOM 798 N N . MET A 1 101 ? -10.852 -11.105 11.913 1.00 90.50 101 MET A N 1
ATOM 799 C CA . MET A 1 101 ? -11.004 -9.654 11.771 1.00 90.50 101 MET A CA 1
ATOM 800 C C . MET A 1 101 ? -10.588 -8.907 13.045 1.00 90.50 101 MET A C 1
ATOM 802 O O . MET A 1 101 ? -9.817 -7.951 12.960 1.00 90.50 101 MET A O 1
ATOM 806 N N . GLU A 1 102 ? -11.034 -9.374 14.215 1.00 91.06 102 GLU A N 1
ATOM 807 C CA . GLU A 1 102 ? -10.645 -8.824 15.522 1.00 91.06 102 GLU A CA 1
ATOM 808 C C . GLU A 1 102 ? -9.122 -8.891 15.733 1.00 91.06 102 GLU A C 1
ATOM 810 O O . GLU A 1 102 ? -8.508 -7.895 16.096 1.00 91.06 102 GLU A O 1
ATOM 815 N N . GLU A 1 103 ? -8.474 -10.017 15.429 1.00 93.44 103 GLU A N 1
ATOM 816 C CA . GLU A 1 103 ? -7.015 -10.146 15.545 1.00 93.44 103 GLU A CA 1
ATOM 817 C C . GLU A 1 103 ? -6.274 -9.232 14.556 1.00 93.44 103 GLU A C 1
ATOM 819 O O . GLU A 1 103 ? -5.359 -8.502 14.944 1.00 93.44 103 GLU A O 1
ATOM 824 N N . THR A 1 104 ? -6.689 -9.217 13.283 1.00 93.50 104 THR A N 1
ATOM 825 C CA . THR A 1 104 ? -6.055 -8.387 12.243 1.00 93.50 104 THR A CA 1
ATOM 826 C C . THR A 1 104 ? -6.135 -6.892 12.540 1.00 93.50 104 THR A C 1
ATOM 828 O O . THR A 1 104 ? -5.233 -6.156 12.149 1.00 93.50 104 THR A O 1
ATOM 831 N N . TYR A 1 105 ? -7.156 -6.448 13.280 1.00 94.44 105 TYR A N 1
ATOM 832 C CA . TYR A 1 105 ? -7.277 -5.067 13.747 1.00 94.44 105 TYR A CA 1
ATOM 833 C C . TYR A 1 105 ? -6.079 -4.653 14.612 1.00 94.44 105 TYR A C 1
ATOM 835 O O . TYR A 1 105 ? -5.442 -3.632 14.350 1.00 94.44 105 TYR A O 1
ATOM 843 N N . TYR A 1 106 ? -5.713 -5.472 15.604 1.00 94.81 106 TYR A N 1
ATOM 844 C CA . TYR A 1 106 ? -4.561 -5.194 16.468 1.00 94.81 106 TYR A CA 1
ATOM 845 C C . TYR A 1 106 ? -3.236 -5.319 15.715 1.00 94.81 106 TYR A C 1
ATOM 847 O O . TYR A 1 106 ? -2.337 -4.505 15.927 1.00 94.81 106 TYR A O 1
ATOM 855 N N . TYR A 1 107 ? -3.122 -6.293 14.805 1.00 95.19 107 TYR A N 1
ATOM 856 C CA . TYR A 1 107 ? -1.945 -6.416 13.940 1.00 95.19 107 TYR A CA 1
ATOM 857 C C . TYR A 1 107 ? -1.744 -5.181 13.062 1.00 95.19 107 TYR A C 1
ATOM 859 O O . TYR A 1 107 ? -0.610 -4.736 12.898 1.00 95.19 107 TYR A O 1
ATOM 867 N N . HIS A 1 108 ? -2.822 -4.603 12.525 1.00 93.69 108 HIS A N 1
ATOM 868 C CA . HIS A 1 108 ? -2.734 -3.391 11.719 1.00 93.69 108 HIS A CA 1
ATOM 869 C C . HIS A 1 108 ? -2.174 -2.217 12.530 1.00 93.69 108 HIS A C 1
ATOM 871 O O . HIS A 1 108 ? -1.232 -1.570 12.074 1.00 93.69 108 HIS A O 1
ATOM 877 N N . ILE A 1 109 ? -2.684 -1.995 13.752 1.00 91.56 109 ILE A N 1
ATOM 878 C CA . ILE A 1 109 ? -2.163 -0.958 14.662 1.00 91.56 109 ILE A CA 1
ATOM 879 C C . ILE A 1 109 ? -0.684 -1.206 14.954 1.00 91.56 109 ILE A C 1
ATOM 881 O O . ILE A 1 109 ? 0.130 -0.305 14.790 1.00 91.56 109 ILE A O 1
ATOM 885 N N . TYR A 1 110 ? -0.336 -2.433 15.344 1.00 94.00 110 TYR A N 1
ATOM 886 C CA . TYR A 1 110 ? 1.037 -2.805 15.671 1.00 94.00 110 TYR A CA 1
ATOM 887 C C . TYR A 1 110 ? 2.002 -2.525 14.520 1.00 94.00 110 TYR A C 1
ATOM 889 O O . TYR A 1 110 ? 3.007 -1.850 14.717 1.00 94.00 110 TYR A O 1
ATOM 897 N N . HIS A 1 111 ? 1.691 -2.991 13.310 1.00 92.44 111 HIS A N 1
ATOM 898 C CA . HIS A 1 111 ? 2.584 -2.800 12.174 1.00 92.44 111 HIS A CA 1
ATOM 899 C C . HIS A 1 111 ? 2.688 -1.337 11.746 1.00 92.44 111 HIS A C 1
ATOM 901 O O . HIS A 1 111 ? 3.787 -0.904 11.410 1.00 92.44 111 HIS A O 1
ATOM 907 N N . THR A 1 112 ? 1.597 -0.563 11.786 1.00 90.38 112 THR A N 1
ATOM 908 C CA . THR A 1 112 ? 1.675 0.846 11.381 1.00 90.38 112 THR A CA 1
ATOM 909 C C . THR A 1 112 ? 2.524 1.677 12.336 1.00 90.38 112 THR A C 1
ATOM 911 O O . THR A 1 112 ? 3.318 2.473 11.852 1.00 90.38 112 THR A O 1
ATOM 914 N N . VAL A 1 113 ? 2.415 1.474 13.655 1.00 87.88 113 VAL A N 1
ATOM 915 C CA . VAL A 1 113 ? 3.239 2.224 14.620 1.00 87.88 113 VAL A CA 1
ATOM 916 C C . VAL A 1 113 ? 4.673 1.690 14.670 1.00 87.88 113 VAL A C 1
ATOM 918 O O . VAL A 1 113 ? 5.617 2.456 14.832 1.00 87.88 113 VAL A O 1
ATOM 921 N N . ALA A 1 114 ? 4.877 0.385 14.465 1.00 91.06 114 ALA A N 1
ATOM 922 C CA . ALA A 1 114 ? 6.215 -0.207 14.453 1.00 91.06 114 ALA A CA 1
ATOM 923 C C . ALA A 1 114 ? 7.073 0.294 13.279 1.00 91.06 114 ALA A C 1
ATOM 925 O O . ALA A 1 114 ? 8.279 0.468 13.440 1.00 91.06 114 A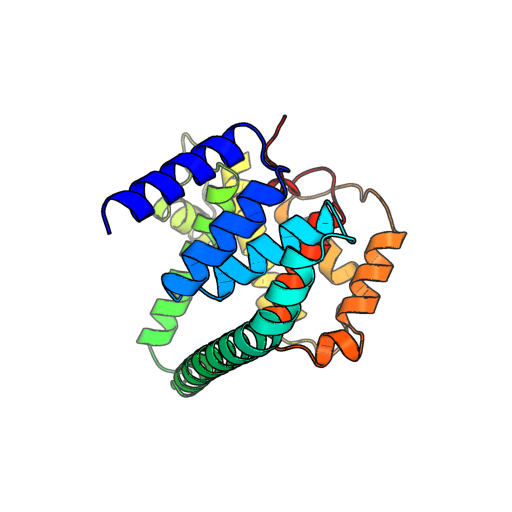LA A O 1
ATOM 926 N N . ILE A 1 115 ? 6.470 0.556 12.112 1.00 86.19 115 ILE A N 1
ATOM 927 C CA . ILE A 1 115 ? 7.175 1.149 10.960 1.00 86.19 115 ILE A CA 1
ATOM 928 C C . ILE A 1 115 ? 7.689 2.562 11.288 1.00 86.19 115 ILE A C 1
ATOM 930 O O . ILE A 1 115 ? 8.731 2.962 10.772 1.00 86.19 115 ILE A O 1
ATOM 934 N N . GLU A 1 116 ? 7.009 3.284 12.182 1.00 80.56 116 GLU A N 1
ATOM 935 C CA . GLU A 1 116 ? 7.414 4.610 12.675 1.00 80.56 116 GLU A CA 1
ATOM 936 C C . GLU A 1 116 ? 8.473 4.538 13.795 1.00 80.56 116 GLU A C 1
ATOM 938 O O . GLU A 1 116 ? 8.975 5.564 14.246 1.00 80.56 116 GLU A O 1
ATOM 943 N N . GLY A 1 117 ? 8.862 3.330 14.222 1.00 86.88 117 GLY A N 1
ATOM 944 C CA . GLY A 1 117 ? 9.883 3.109 15.251 1.00 86.88 117 GLY A CA 1
ATOM 945 C C . GLY A 1 117 ? 9.336 2.896 16.664 1.00 86.88 117 GLY A C 1
ATOM 946 O O . GLY A 1 117 ? 10.117 2.845 17.614 1.00 86.88 117 GLY A O 1
ATOM 947 N N . ASN A 1 118 ? 8.021 2.735 16.817 1.00 89.06 118 ASN A N 1
ATOM 948 C CA . ASN A 1 118 ? 7.395 2.455 18.106 1.00 89.06 118 ASN A CA 1
ATOM 949 C C . ASN A 1 118 ? 7.814 1.071 18.644 1.00 89.06 118 ASN A C 1
ATOM 951 O O . ASN A 1 118 ? 7.845 0.076 17.914 1.00 89.06 118 ASN A O 1
ATOM 955 N N . THR A 1 119 ? 8.131 0.996 19.939 1.00 93.62 119 THR A N 1
ATOM 956 C CA . THR A 1 119 ? 8.679 -0.208 20.586 1.00 93.62 119 THR A CA 1
ATOM 957 C C . THR A 1 119 ? 7.637 -1.078 21.296 1.00 93.62 119 THR A C 1
ATOM 959 O O . THR A 1 119 ? 8.004 -2.054 21.966 1.00 93.62 119 THR A O 1
ATOM 962 N N . LEU A 1 120 ? 6.354 -0.716 21.225 1.00 93.31 120 LEU A N 1
ATOM 963 C CA . LEU A 1 120 ? 5.268 -1.472 21.845 1.00 93.31 120 LEU A CA 1
ATOM 964 C C . LEU A 1 120 ? 5.083 -2.836 21.176 1.00 93.31 120 LEU A C 1
ATOM 966 O O . LEU A 1 120 ? 5.109 -2.976 19.957 1.00 93.31 120 LEU A O 1
ATOM 970 N N . THR A 1 121 ? 4.848 -3.860 21.987 1.00 95.50 121 THR A N 1
ATOM 971 C CA . THR A 1 121 ? 4.513 -5.210 21.530 1.00 95.50 121 THR A CA 1
ATOM 972 C C . THR A 1 121 ? 3.020 -5.342 21.225 1.00 95.50 121 THR A C 1
ATOM 974 O O . THR A 1 121 ? 2.189 -4.586 21.730 1.00 95.50 121 THR A O 1
ATOM 977 N N . LEU A 1 122 ? 2.643 -6.361 20.449 1.00 94.88 122 LEU A N 1
ATOM 978 C CA . LEU A 1 122 ? 1.235 -6.633 20.133 1.00 94.88 122 LEU A CA 1
ATOM 979 C C . LEU A 1 122 ? 0.369 -6.830 21.393 1.00 94.88 122 LEU A C 1
ATOM 981 O O . LEU A 1 122 ? -0.766 -6.357 21.441 1.00 94.88 122 LEU A O 1
ATOM 985 N N . SER A 1 123 ? 0.901 -7.501 22.420 1.00 94.44 123 SER A N 1
ATOM 986 C CA . SER A 1 123 ? 0.195 -7.727 23.688 1.00 94.44 123 SER A CA 1
ATOM 987 C C . SER A 1 123 ? -0.015 -6.430 24.471 1.00 94.44 123 SER A C 1
ATOM 989 O O . SER A 1 123 ? -1.090 -6.226 25.033 1.00 94.44 123 SER A O 1
ATOM 991 N N . GLU A 1 124 ? 0.981 -5.539 24.482 1.00 94.94 124 GLU A N 1
ATOM 992 C CA . GLU A 1 124 ? 0.876 -4.214 25.104 1.00 94.94 124 GLU A CA 1
ATOM 993 C C . GLU A 1 124 ? -0.148 -3.343 24.370 1.00 94.94 124 GLU A C 1
ATOM 995 O O . GLU A 1 124 ? -1.008 -2.749 25.013 1.00 94.94 124 GLU A O 1
ATOM 1000 N N . ILE A 1 125 ? -0.133 -3.333 23.032 1.00 94.00 125 ILE A N 1
ATOM 1001 C CA . ILE A 1 125 ? -1.132 -2.611 22.228 1.00 94.00 125 ILE A CA 1
ATOM 1002 C C . ILE A 1 125 ? -2.536 -3.138 22.513 1.00 94.00 125 ILE A C 1
ATOM 1004 O O . ILE A 1 125 ? -3.447 -2.350 22.763 1.00 94.00 125 ILE A O 1
ATOM 1008 N N . ARG A 1 126 ? -2.726 -4.464 22.537 1.00 94.94 126 ARG A N 1
ATOM 1009 C CA . ARG A 1 126 ? -4.022 -5.058 22.890 1.00 94.94 126 ARG A CA 1
ATOM 1010 C C . ARG A 1 126 ? -4.480 -4.596 24.270 1.00 94.94 126 ARG A C 1
ATOM 1012 O O . ARG A 1 126 ? -5.611 -4.138 24.407 1.00 94.94 126 ARG A O 1
ATOM 1019 N N . HIS A 1 127 ? -3.590 -4.647 25.260 1.00 94.25 127 HIS A N 1
ATOM 1020 C CA . HIS A 1 127 ? -3.883 -4.199 26.616 1.00 94.25 127 HIS A CA 1
ATOM 1021 C C . HIS A 1 127 ? -4.309 -2.723 26.661 1.00 94.25 127 HIS A C 1
ATOM 1023 O O . HIS A 1 127 ? -5.340 -2.410 27.257 1.00 94.25 127 HIS A O 1
ATOM 1029 N N . ILE A 1 128 ? -3.573 -1.832 25.988 1.00 93.44 128 ILE A N 1
ATOM 1030 C CA . ILE A 1 128 ? -3.871 -0.391 25.933 1.00 93.44 128 ILE A CA 1
ATOM 1031 C C . ILE A 1 128 ? -5.241 -0.141 25.292 1.00 93.44 128 ILE A C 1
ATOM 1033 O O . ILE A 1 128 ? -6.033 0.650 25.803 1.00 93.44 128 ILE A O 1
ATOM 1037 N N . ILE A 1 129 ? -5.550 -0.814 24.181 1.00 92.69 129 ILE A N 1
ATOM 1038 C CA . ILE A 1 129 ? -6.800 -0.588 23.444 1.00 92.69 129 ILE A CA 1
ATOM 1039 C C . ILE A 1 129 ? -8.019 -1.173 24.168 1.00 92.69 129 ILE A C 1
ATOM 1041 O O . ILE A 1 129 ? -9.069 -0.529 24.191 1.00 92.69 129 ILE A O 1
ATOM 1045 N N . GLU A 1 130 ? -7.896 -2.359 24.768 1.00 92.75 130 GLU A N 1
ATOM 1046 C CA . GLU A 1 130 ? -9.001 -3.024 25.473 1.00 92.75 130 GLU A CA 1
ATOM 1047 C C . GLU A 1 130 ? -9.294 -2.385 26.832 1.00 92.75 130 GLU A C 1
ATOM 1049 O O . GLU A 1 130 ? -10.452 -2.142 27.168 1.00 92.75 130 GLU A O 1
ATOM 1054 N N . THR A 1 131 ? -8.251 -2.110 27.618 1.00 91.88 131 THR A N 1
ATOM 1055 C CA . THR A 1 131 ? -8.408 -1.672 29.013 1.00 91.88 131 THR A CA 1
ATOM 1056 C C . THR A 1 131 ? -8.363 -0.157 29.178 1.00 91.88 131 THR A C 1
ATOM 1058 O O . THR A 1 131 ? -8.885 0.359 30.162 1.00 91.88 131 THR A O 1
ATOM 1061 N N . ARG A 1 132 ? -7.756 0.563 28.222 1.00 88.56 132 ARG A N 1
ATOM 1062 C CA . ARG A 1 132 ? -7.433 1.999 28.316 1.00 88.56 132 ARG A CA 1
ATOM 1063 C C . ARG A 1 132 ? -6.503 2.368 29.479 1.00 88.56 132 ARG A C 1
ATOM 1065 O O . ARG A 1 132 ? -6.399 3.546 29.814 1.00 88.56 132 ARG A O 1
ATOM 1072 N N . TYR A 1 133 ? -5.801 1.395 30.064 1.00 90.00 133 TYR A N 1
ATOM 1073 C CA . TYR A 1 133 ? -4.746 1.638 31.047 1.00 90.00 133 TYR A CA 1
ATOM 1074 C C . TYR A 1 133 ? -3.375 1.754 30.378 1.00 90.00 133 TYR A C 1
ATOM 1076 O O . TYR A 1 133 ? -3.094 1.101 29.372 1.00 90.00 133 TYR A O 1
ATOM 1084 N N . ALA A 1 134 ? -2.522 2.600 30.957 1.00 89.31 134 ALA A N 1
ATOM 1085 C CA . ALA A 1 134 ? -1.165 2.806 30.474 1.00 89.31 134 ALA A CA 1
ATOM 1086 C C . ALA A 1 134 ? -0.251 1.632 30.852 1.00 89.31 134 ALA A C 1
ATOM 1088 O O . ALA A 1 134 ? -0.339 1.087 31.956 1.00 89.31 134 ALA A O 1
ATOM 1089 N N . VAL A 1 135 ? 0.672 1.288 29.955 1.00 91.44 135 VAL A N 1
ATOM 1090 C CA . VAL A 1 135 ? 1.700 0.271 30.205 1.00 91.44 135 VAL A CA 1
ATOM 1091 C C . VAL A 1 135 ? 2.880 0.919 30.941 1.00 91.44 135 VAL A C 1
ATOM 1093 O O . VAL A 1 135 ? 3.436 1.911 30.454 1.00 91.44 135 VAL A O 1
ATOM 1096 N N . PRO A 1 136 ? 3.285 0.394 32.112 1.00 89.69 136 PRO A N 1
ATOM 1097 C CA . PRO A 1 136 ? 4.407 0.939 32.864 1.00 89.69 136 PRO A CA 1
ATOM 1098 C C . PRO A 1 136 ? 5.737 0.710 32.133 1.00 89.69 136 PRO A C 1
ATOM 1100 O O . PRO A 1 136 ? 5.982 -0.360 31.584 1.00 89.69 136 PRO A O 1
ATOM 1103 N N . GLY A 1 137 ? 6.621 1.711 32.160 1.00 88.75 137 GLY A N 1
ATOM 1104 C CA . GLY A 1 137 ? 7.966 1.620 31.571 1.00 88.75 137 GLY A CA 1
ATOM 1105 C C . GLY A 1 137 ? 8.049 1.901 30.066 1.00 88.75 137 GLY A C 1
ATOM 1106 O O . GLY A 1 137 ? 9.130 1.778 29.496 1.00 88.75 137 GLY A O 1
ATOM 1107 N N . LYS A 1 138 ? 6.944 2.304 29.428 1.00 91.06 138 LYS A N 1
ATOM 1108 C CA . LYS A 1 138 ? 6.881 2.714 28.016 1.00 91.06 138 LYS A CA 1
ATOM 1109 C C . LYS A 1 138 ? 6.573 4.203 27.884 1.00 91.06 138 LYS A C 1
ATOM 1111 O O . LYS A 1 138 ? 5.971 4.790 28.786 1.00 91.06 138 LYS A O 1
ATOM 1116 N N . SER A 1 139 ? 6.966 4.817 26.767 1.00 91.69 139 SER A N 1
ATOM 1117 C CA . SER A 1 139 ? 6.687 6.235 26.528 1.00 91.69 139 SER A CA 1
ATOM 1118 C C . SER A 1 139 ? 5.182 6.479 26.432 1.00 91.69 139 SER A C 1
ATOM 1120 O O . SER A 1 139 ? 4.456 5.694 25.825 1.00 91.69 139 SER A O 1
ATOM 1122 N N . LEU A 1 140 ? 4.697 7.582 27.006 1.00 88.81 140 LEU A N 1
ATOM 1123 C CA . LEU A 1 140 ? 3.300 7.990 26.823 1.00 88.81 140 LEU A CA 1
ATOM 1124 C C . LEU A 1 140 ? 3.018 8.397 25.374 1.00 88.81 140 LEU A C 1
ATOM 1126 O O . LEU A 1 140 ? 1.904 8.199 24.900 1.00 88.81 140 LEU A O 1
ATOM 1130 N N . GLN A 1 141 ? 4.023 8.913 24.663 1.00 87.00 141 GLN A N 1
ATOM 1131 C CA . GLN A 1 141 ? 3.894 9.275 23.253 1.00 87.00 141 GLN A CA 1
ATOM 1132 C C . GLN A 1 141 ? 3.609 8.036 22.393 1.00 87.00 141 GLN A C 1
ATOM 1134 O O . GLN A 1 141 ? 2.611 8.010 21.681 1.00 87.00 141 GLN A O 1
ATOM 1139 N N . GLU A 1 142 ? 4.399 6.969 22.562 1.00 88.81 142 GLU A N 1
ATOM 1140 C CA . GLU A 1 142 ? 4.208 5.692 21.855 1.00 88.81 142 GLU A CA 1
ATOM 1141 C C . GLU A 1 142 ? 2.812 5.098 22.106 1.00 88.81 142 GLU A C 1
ATOM 1143 O O . GLU A 1 142 ? 2.190 4.510 21.219 1.00 88.81 142 GLU A O 1
ATOM 1148 N N . GLN A 1 143 ? 2.302 5.242 23.331 1.00 91.25 143 GLN A N 1
ATOM 1149 C CA . GLN A 1 143 ? 0.967 4.765 23.695 1.00 91.25 143 GLN A CA 1
ATOM 1150 C C . GLN A 1 143 ? -0.131 5.628 23.059 1.00 91.25 143 GLN A C 1
ATOM 1152 O O . GLN A 1 143 ? -1.129 5.092 22.572 1.00 91.25 143 GLN A O 1
ATOM 1157 N N . ASN A 1 144 ? 0.061 6.949 23.017 1.00 88.31 144 ASN A N 1
ATOM 1158 C CA . ASN A 1 144 ? -0.866 7.882 22.380 1.00 88.31 144 ASN A CA 1
ATOM 1159 C C . ASN A 1 144 ? -0.946 7.673 20.862 1.00 88.31 144 ASN A C 1
ATOM 1161 O O . ASN A 1 144 ? -2.044 7.745 20.316 1.00 88.31 144 ASN A O 1
ATOM 1165 N N . GLU A 1 145 ? 0.161 7.341 20.195 1.00 85.88 145 GLU A N 1
ATOM 1166 C 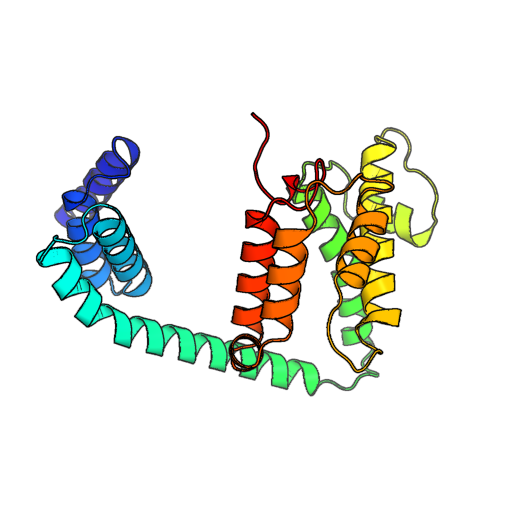CA . GLU A 1 145 ? 0.176 6.978 18.769 1.00 85.88 145 GLU A CA 1
ATOM 1167 C C . GLU A 1 145 ? -0.731 5.772 18.486 1.00 85.88 145 GLU A C 1
ATOM 1169 O O . GLU A 1 145 ? -1.604 5.828 17.616 1.00 85.88 145 GLU A O 1
ATOM 1174 N N . ALA A 1 146 ? -0.600 4.695 19.271 1.00 90.00 146 ALA A N 1
ATOM 1175 C CA . ALA A 1 146 ? -1.443 3.507 19.124 1.00 90.00 146 ALA A CA 1
ATOM 1176 C C . ALA A 1 146 ? -2.936 3.821 19.355 1.00 90.00 146 ALA A C 1
ATOM 1178 O O . ALA A 1 146 ? -3.805 3.325 18.630 1.00 90.00 146 ALA A O 1
ATOM 1179 N N . ILE A 1 147 ? -3.243 4.681 20.333 1.00 90.25 147 ILE A N 1
ATOM 1180 C CA . ILE A 1 147 ? -4.611 5.149 20.606 1.00 90.25 147 ILE A CA 1
ATOM 1181 C C . ILE A 1 147 ? -5.138 6.024 19.458 1.00 90.25 147 ILE A C 1
ATOM 1183 O O . ILE A 1 147 ? -6.308 5.901 19.089 1.00 90.25 147 ILE A O 1
ATOM 1187 N N . GLY A 1 148 ? -4.296 6.875 18.873 1.00 88.38 148 GLY A N 1
ATOM 1188 C CA . GLY A 1 148 ? -4.657 7.729 17.743 1.00 88.38 148 GLY A CA 1
ATOM 1189 C C . GLY A 1 148 ? -5.037 6.919 16.503 1.00 88.38 148 GLY A C 1
ATOM 1190 O O . GLY A 1 148 ? -6.074 7.168 15.881 1.00 88.38 148 GLY A O 1
ATOM 1191 N N . VAL A 1 149 ? -4.267 5.870 16.195 1.00 88.81 149 VAL A N 1
ATOM 1192 C CA . VAL A 1 149 ? -4.588 4.932 15.104 1.00 88.81 149 VAL A CA 1
ATOM 1193 C C . VAL A 1 149 ? -5.908 4.196 15.362 1.00 88.81 149 VAL A C 1
ATOM 1195 O O . VAL A 1 149 ? -6.745 4.106 14.461 1.00 88.81 149 VAL A O 1
ATOM 1198 N N . ASP A 1 150 ? -6.143 3.716 16.588 1.00 90.81 150 ASP A N 1
ATOM 1199 C CA . ASP A 1 150 ? -7.424 3.105 16.983 1.00 90.81 150 ASP A CA 1
ATOM 1200 C C . ASP A 1 150 ? -8.607 4.070 16.787 1.00 90.81 150 ASP A C 1
ATOM 1202 O O . ASP A 1 150 ? -9.656 3.685 16.262 1.00 90.81 150 ASP A O 1
ATOM 1206 N N . ALA A 1 151 ? -8.437 5.342 17.156 1.00 88.94 151 ALA A N 1
ATOM 1207 C CA . ALA A 1 151 ? -9.456 6.368 16.969 1.00 88.94 151 ALA A CA 1
ATOM 1208 C C . ALA A 1 151 ? -9.752 6.631 15.482 1.00 88.94 151 ALA A C 1
ATOM 1210 O O . ALA A 1 151 ? -10.920 6.781 15.109 1.00 88.94 151 ALA A O 1
ATOM 1211 N N . VAL A 1 152 ? -8.722 6.656 14.628 1.00 88.50 152 VAL A N 1
ATOM 1212 C CA . VAL A 1 152 ? -8.883 6.797 13.172 1.00 88.50 152 VAL A CA 1
ATOM 1213 C C . VAL A 1 152 ? -9.637 5.627 12.574 1.00 88.50 152 VAL A C 1
ATOM 1215 O O . VAL A 1 152 ? -10.616 5.841 11.862 1.00 88.50 152 VAL A O 1
ATOM 1218 N N . MET A 1 153 ? -9.233 4.394 12.872 1.00 89.31 153 MET A N 1
ATOM 1219 C CA . MET A 1 153 ? -9.900 3.224 12.304 1.00 89.31 153 MET A CA 1
ATOM 1220 C C . MET A 1 153 ? -11.370 3.152 12.708 1.00 89.31 153 MET A C 1
ATOM 1222 O O . MET A 1 153 ? -12.227 2.848 11.878 1.00 89.31 153 MET A O 1
ATOM 1226 N N . LYS A 1 154 ? -11.688 3.494 13.963 1.00 89.81 154 LYS A N 1
ATOM 1227 C CA . LYS A 1 154 ? -13.080 3.616 14.415 1.00 89.81 154 LYS A CA 1
ATOM 1228 C C . LYS A 1 154 ? -13.833 4.668 13.612 1.00 89.81 154 LYS A C 1
ATOM 1230 O O . LYS A 1 154 ? -14.911 4.366 13.114 1.00 89.81 154 LYS A O 1
ATOM 1235 N N . TYR A 1 155 ? -13.252 5.853 13.427 1.00 88.31 155 TYR A N 1
ATOM 1236 C CA . TYR A 1 155 ? -13.864 6.925 12.642 1.00 88.31 155 TYR A CA 1
ATOM 1237 C C . TYR A 1 155 ? -14.125 6.523 11.182 1.00 88.31 155 TYR A C 1
ATOM 1239 O O . TYR A 1 155 ? -15.215 6.777 10.668 1.00 88.31 155 TYR A O 1
ATOM 1247 N N . ILE A 1 156 ? -13.170 5.850 10.534 1.00 87.94 156 ILE A N 1
ATOM 1248 C CA . ILE A 1 156 ? -13.330 5.333 9.169 1.00 87.94 156 ILE A CA 1
ATOM 1249 C C . ILE A 1 156 ? -14.493 4.335 9.120 1.00 87.94 156 ILE A C 1
ATOM 1251 O O . ILE A 1 156 ? -15.408 4.493 8.310 1.00 87.94 156 ILE A O 1
ATOM 1255 N N . ASN A 1 157 ? -14.497 3.352 10.025 1.00 88.25 157 ASN A N 1
ATOM 1256 C CA . ASN A 1 157 ? -15.483 2.274 10.024 1.00 88.25 157 ASN A CA 1
ATOM 1257 C C . ASN A 1 157 ? -16.907 2.751 10.334 1.00 88.25 157 ASN A C 1
ATOM 1259 O O . ASN A 1 157 ? -17.862 2.223 9.770 1.00 88.25 157 ASN A O 1
ATOM 1263 N N . THR A 1 158 ? -17.068 3.734 11.225 1.00 87.94 158 THR A N 1
ATOM 1264 C CA . THR A 1 158 ? -18.393 4.234 11.617 1.00 87.94 158 THR A CA 1
ATOM 1265 C C . THR A 1 158 ? -18.912 5.313 10.678 1.00 87.94 158 THR A C 1
ATOM 1267 O O . THR A 1 158 ? -20.084 5.284 10.304 1.00 87.94 158 THR A O 1
ATOM 1270 N N . THR A 1 159 ? -18.056 6.266 10.306 1.00 85.81 159 THR A N 1
ATOM 1271 C CA . THR A 1 159 ? -18.466 7.511 9.645 1.00 85.81 159 THR A CA 1
ATOM 1272 C C . THR A 1 159 ? -18.252 7.441 8.143 1.00 85.81 159 THR A C 1
ATOM 1274 O O . THR A 1 159 ? -19.184 7.696 7.387 1.00 85.81 159 THR A O 1
ATOM 1277 N N . LEU A 1 160 ? -17.041 7.089 7.702 1.00 84.12 160 LEU A N 1
ATOM 1278 C CA . LEU A 1 160 ? -16.678 7.194 6.287 1.00 84.12 160 LEU A CA 1
ATOM 1279 C C . LEU A 1 160 ? -17.242 6.042 5.454 1.00 84.12 160 LEU A C 1
ATOM 1281 O O . LEU A 1 160 ? -17.761 6.295 4.374 1.00 84.12 160 LEU A O 1
ATOM 1285 N N . LEU A 1 161 ? -17.221 4.805 5.962 1.00 84.00 161 LEU A N 1
ATOM 1286 C CA . LEU A 1 161 ? -17.767 3.651 5.229 1.00 84.00 161 LEU A CA 1
ATOM 1287 C C . LEU A 1 161 ? -19.296 3.682 5.089 1.00 84.00 161 LEU A C 1
ATOM 1289 O O . LEU A 1 161 ? -19.837 3.132 4.134 1.00 84.00 161 LEU A O 1
ATOM 1293 N N . SER A 1 162 ? -19.994 4.310 6.037 1.00 81.69 162 SER A N 1
ATOM 1294 C CA . SER A 1 162 ? -21.462 4.390 6.035 1.00 81.69 162 SER A CA 1
ATOM 1295 C C . SER A 1 162 ? -21.993 5.593 5.251 1.00 81.69 162 SER A C 1
ATOM 1297 O O . SER A 1 162 ? -23.185 5.654 4.945 1.00 81.69 162 SER A O 1
ATOM 1299 N N . ARG A 1 163 ? -21.137 6.577 4.954 1.00 83.94 163 ARG A N 1
ATOM 1300 C CA . ARG A 1 163 ? -21.528 7.806 4.264 1.00 83.94 163 ARG A CA 1
ATOM 1301 C C . ARG A 1 163 ? -21.470 7.594 2.754 1.00 83.94 163 ARG A C 1
ATOM 1303 O O . ARG A 1 163 ? -20.407 7.356 2.196 1.00 83.94 163 ARG A O 1
ATOM 1310 N N . ALA A 1 164 ? -22.603 7.772 2.085 1.00 69.75 164 ALA A N 1
ATOM 1311 C CA . ALA A 1 164 ? -22.632 7.915 0.635 1.00 69.75 164 ALA A CA 1
ATOM 1312 C C . ALA A 1 164 ? -22.207 9.344 0.254 1.00 69.75 164 ALA A C 1
ATOM 1314 O O . ALA A 1 164 ? -22.834 10.308 0.694 1.00 69.75 164 ALA A O 1
ATOM 1315 N N . GLY A 1 165 ? -21.146 9.491 -0.541 1.00 79.19 165 GLY A N 1
ATOM 1316 C CA . GLY A 1 165 ? -20.714 10.790 -1.059 1.00 79.19 165 GLY A CA 1
ATOM 1317 C C . GLY A 1 165 ? -19.212 10.895 -1.305 1.00 79.19 165 GLY A C 1
ATOM 1318 O O . GLY A 1 165 ? -18.452 9.977 -1.004 1.00 79.19 165 GLY A O 1
ATOM 1319 N N . ALA A 1 166 ? -18.811 12.044 -1.846 1.00 83.19 166 ALA A N 1
ATOM 1320 C CA . ALA A 1 166 ? -17.423 12.385 -2.134 1.00 83.19 166 ALA A CA 1
ATOM 1321 C C . ALA A 1 166 ? -16.564 12.443 -0.860 1.00 83.19 166 ALA A C 1
ATOM 1323 O O . ALA A 1 166 ? -17.038 12.826 0.214 1.00 83.19 166 ALA A O 1
ATOM 1324 N N . ILE A 1 167 ? -15.283 12.099 -0.987 1.00 85.62 167 ILE A N 1
ATOM 1325 C CA . ILE A 1 167 ? -14.287 12.327 0.066 1.00 85.62 167 ILE A CA 1
ATOM 1326 C C . ILE A 1 167 ? -13.989 13.825 0.093 1.00 85.62 167 ILE A C 1
ATOM 1328 O O . ILE A 1 167 ? -13.755 14.422 -0.951 1.00 85.62 167 ILE A O 1
ATOM 1332 N N . THR A 1 168 ? -14.003 14.446 1.267 1.00 86.62 168 THR A N 1
ATOM 1333 C CA . THR A 1 168 ? -13.749 15.882 1.432 1.00 86.62 168 THR A CA 1
ATOM 1334 C C . THR A 1 168 ? -12.406 16.127 2.114 1.00 86.62 168 THR A C 1
ATOM 1336 O O . THR A 1 168 ? -11.887 15.264 2.823 1.00 86.62 168 THR A O 1
ATOM 1339 N N . VAL A 1 169 ? -11.859 17.339 1.963 1.00 82.88 169 VAL A N 1
ATOM 1340 C CA . VAL A 1 169 ? -10.637 17.761 2.678 1.00 82.88 169 VAL A CA 1
ATOM 1341 C C . VAL A 1 169 ? -10.824 17.627 4.191 1.00 82.88 169 VAL A C 1
ATOM 1343 O O . VAL A 1 169 ? -9.918 17.185 4.892 1.00 82.88 169 VAL A O 1
ATOM 1346 N N . ASN A 1 170 ? -12.024 17.938 4.690 1.00 83.75 170 ASN A N 1
ATOM 1347 C CA . ASN A 1 170 ? -12.336 17.827 6.109 1.00 83.75 170 ASN A CA 1
ATOM 1348 C C . ASN A 1 170 ? -12.212 16.384 6.619 1.00 83.75 170 ASN A C 1
ATOM 1350 O O . ASN A 1 170 ? -11.742 16.188 7.731 1.00 83.75 170 ASN A O 1
ATOM 1354 N N . ASP A 1 171 ? -12.556 15.374 5.815 1.00 85.81 171 ASP A N 1
ATOM 1355 C CA . ASP A 1 171 ? -12.407 13.971 6.224 1.00 85.81 171 ASP A CA 1
ATOM 1356 C C . ASP A 1 171 ? -10.929 13.594 6.415 1.00 85.81 171 ASP A C 1
ATOM 1358 O O . ASP A 1 171 ? -10.580 12.911 7.378 1.00 85.81 171 ASP A O 1
ATOM 1362 N N . ILE A 1 172 ? -10.048 14.089 5.537 1.00 81.31 172 ILE A N 1
ATOM 1363 C CA . ILE A 1 172 ? -8.594 13.880 5.630 1.00 81.31 172 ILE A CA 1
ATOM 1364 C C . ILE A 1 172 ? -8.028 14.587 6.869 1.00 81.31 172 ILE A C 1
ATOM 1366 O O . ILE A 1 172 ? -7.239 14.002 7.612 1.00 81.31 172 ILE A O 1
ATOM 1370 N N . LEU A 1 173 ? -8.463 15.822 7.136 1.00 79.19 173 LEU A N 1
ATOM 1371 C CA . LEU A 1 173 ? -8.061 16.569 8.333 1.00 79.19 173 LEU A CA 1
ATOM 1372 C C . LEU A 1 173 ? -8.529 15.892 9.618 1.00 79.19 173 LEU A C 1
ATOM 1374 O O . LEU A 1 173 ? -7.801 15.847 10.605 1.00 79.19 173 LEU A O 1
ATOM 1378 N N . GLU A 1 174 ? -9.730 15.333 9.601 1.00 81.94 174 GLU A N 1
ATOM 1379 C CA . GLU A 1 174 ? -10.349 14.692 10.753 1.00 81.94 174 GLU A CA 1
ATOM 1380 C C . GLU A 1 174 ? -9.688 13.333 11.061 1.00 81.94 174 GLU A C 1
ATOM 1382 O O . GLU A 1 174 ? -9.552 12.960 12.232 1.00 81.94 174 GLU A O 1
ATOM 1387 N N . ILE A 1 175 ? -9.186 12.634 10.034 1.00 82.44 175 ILE A N 1
ATOM 1388 C CA . ILE A 1 175 ? -8.261 11.502 10.191 1.00 82.44 175 ILE A CA 1
ATOM 1389 C C . ILE A 1 175 ? -6.953 11.980 10.832 1.00 82.44 175 ILE A C 1
ATOM 1391 O O . ILE A 1 175 ? -6.559 11.456 11.873 1.00 82.44 175 ILE A O 1
ATOM 1395 N N . HIS A 1 176 ? -6.307 13.002 10.268 1.00 75.00 176 HIS A N 1
ATOM 1396 C CA . HIS A 1 176 ? -5.016 13.488 10.758 1.00 75.00 176 HIS A CA 1
ATOM 1397 C C . HIS A 1 176 ? -5.068 13.950 12.222 1.00 75.00 176 HIS A C 1
ATOM 1399 O O . HIS A 1 176 ? -4.255 13.536 13.051 1.00 75.00 176 HIS A O 1
ATOM 1405 N N . ARG A 1 177 ? -6.096 14.734 12.567 1.00 78.50 177 ARG A N 1
ATOM 1406 C CA . ARG A 1 177 ? -6.350 15.243 13.921 1.00 78.50 177 ARG A CA 1
ATOM 1407 C C . ARG A 1 177 ? -6.454 14.127 14.962 1.00 78.50 177 ARG A C 1
ATOM 1409 O O . ARG A 1 177 ? -6.150 14.352 16.130 1.00 78.50 177 ARG A O 1
ATOM 1416 N N . ARG A 1 178 ? -6.906 12.932 14.565 1.00 79.06 178 ARG A N 1
ATOM 1417 C CA . ARG A 1 178 ? -7.002 11.763 15.454 1.00 79.06 178 ARG A CA 1
ATOM 1418 C C . ARG A 1 178 ? -5.686 11.011 15.610 1.00 79.06 178 ARG A C 1
ATOM 1420 O O . ARG A 1 178 ? -5.480 10.474 16.689 1.00 79.06 178 ARG A O 1
ATOM 1427 N N . VAL A 1 179 ? -4.823 10.968 14.590 1.00 74.06 179 VAL A N 1
ATOM 1428 C CA . VAL A 1 179 ? -3.516 10.287 14.694 1.00 74.06 179 VAL A CA 1
ATOM 1429 C C . VAL A 1 179 ? -2.537 11.104 15.533 1.00 74.06 179 VAL A C 1
ATOM 1431 O O . VAL A 1 179 ? -1.909 10.551 16.426 1.00 74.06 179 VAL A O 1
ATOM 1434 N N . LEU A 1 180 ? -2.417 12.407 15.260 1.00 68.25 180 LEU A N 1
ATOM 1435 C CA . LEU A 1 180 ? -1.302 13.232 15.758 1.00 68.25 180 LEU A CA 1
ATOM 1436 C C . LEU A 1 180 ? -1.742 14.371 16.687 1.00 68.25 180 LEU A C 1
ATOM 1438 O O . LEU A 1 180 ? -0.909 15.090 17.231 1.00 68.25 180 LEU A O 1
ATOM 1442 N N . GLY A 1 181 ? -3.048 14.542 16.905 1.00 65.12 181 GLY A N 1
ATOM 1443 C CA . GLY A 1 181 ? -3.577 15.686 17.647 1.00 65.12 181 GLY A CA 1
ATOM 1444 C C . GLY A 1 181 ? -3.599 16.975 16.816 1.00 65.12 181 GLY A C 1
ATOM 1445 O O . GLY A 1 181 ? -3.666 16.937 15.587 1.00 65.12 181 GLY A O 1
ATOM 1446 N N . TYR A 1 182 ? -3.632 18.132 17.491 1.00 42.94 182 TYR A N 1
ATOM 1447 C CA . TYR A 1 182 ? -3.643 19.449 16.840 1.00 42.94 182 TYR A CA 1
ATOM 1448 C C . TYR A 1 182 ? -2.346 19.650 16.047 1.00 42.94 182 TYR A C 1
ATOM 1450 O O . TYR A 1 182 ? -1.289 19.850 16.638 1.00 42.94 182 TYR A O 1
ATOM 1458 N N . ALA A 1 183 ? -2.443 19.633 14.721 1.00 48.22 183 ALA A N 1
ATOM 1459 C CA . ALA A 1 183 ? -1.375 20.053 13.829 1.00 48.22 183 ALA A CA 1
ATOM 1460 C C . ALA A 1 183 ? -1.870 21.217 12.976 1.00 48.22 183 ALA A C 1
ATOM 1462 O O . ALA A 1 183 ? -2.978 21.158 12.432 1.00 48.22 183 ALA A O 1
ATOM 1463 N N . ASP A 1 184 ? -1.044 22.255 12.868 1.00 47.22 184 ASP A N 1
ATOM 1464 C CA . ASP A 1 184 ? -1.292 23.360 11.953 1.00 47.22 184 ASP A CA 1
ATOM 1465 C C . ASP A 1 184 ? -1.002 22.900 10.516 1.00 47.22 184 ASP A C 1
ATOM 1467 O O . ASP A 1 184 ? 0.088 22.391 10.234 1.00 47.22 184 ASP A O 1
ATOM 1471 N N . PRO A 1 185 ? -1.974 23.016 9.602 1.00 55.88 185 PRO A N 1
ATOM 1472 C CA . PRO A 1 185 ? -1.796 22.576 8.231 1.00 55.88 185 PRO A CA 1
ATOM 1473 C C . PRO A 1 185 ? -0.867 23.495 7.437 1.00 55.88 185 PRO A C 1
ATOM 1475 O O . PRO A 1 185 ? -0.985 24.716 7.522 1.00 55.88 185 PRO A O 1
ATOM 1478 N N . VAL A 1 186 ? 0.001 22.899 6.614 1.00 55.66 186 VAL A N 1
ATOM 1479 C CA . VAL A 1 186 ? 1.091 23.634 5.955 1.00 55.66 186 VAL A CA 1
ATOM 1480 C C . VAL A 1 186 ? 0.645 24.357 4.682 1.00 55.66 186 VAL A C 1
ATOM 1482 O O . VAL A 1 186 ? 1.123 25.458 4.467 1.00 55.66 186 VAL A O 1
ATOM 1485 N N . GLU A 1 187 ? -0.313 23.856 3.889 1.00 59.00 187 GLU A N 1
ATOM 1486 C CA . GLU A 1 187 ? -0.807 24.579 2.699 1.00 59.00 187 GLU A CA 1
ATOM 1487 C C . GLU A 1 187 ? -2.164 24.045 2.189 1.00 59.00 187 GLU A C 1
ATOM 1489 O O . GLU A 1 187 ? -2.460 22.851 2.261 1.00 59.00 187 GLU A O 1
ATOM 1494 N N . ASP A 1 188 ? -3.035 24.936 1.696 1.00 64.88 188 ASP A N 1
ATOM 1495 C CA . ASP A 1 188 ? -4.431 24.604 1.364 1.00 64.88 188 ASP A CA 1
ATOM 1496 C C . ASP A 1 188 ? -4.633 24.108 -0.079 1.00 64.88 188 ASP A C 1
ATOM 1498 O O . ASP A 1 188 ? -5.521 23.297 -0.346 1.00 64.88 188 ASP A O 1
ATOM 1502 N N . LEU A 1 189 ? -3.798 24.553 -1.021 1.00 66.12 189 LEU A N 1
ATOM 1503 C CA . LEU A 1 189 ? -4.016 24.340 -2.455 1.00 66.12 189 LEU A CA 1
ATOM 1504 C C . LEU A 1 189 ? -3.802 22.881 -2.887 1.00 66.12 189 LEU A C 1
ATOM 1506 O O . LEU A 1 189 ? -4.652 22.302 -3.566 1.00 66.12 189 LEU A O 1
ATOM 1510 N N . GLU A 1 190 ? -2.708 22.256 -2.455 1.00 71.19 190 GLU A N 1
ATOM 1511 C CA . GLU A 1 190 ? -2.381 20.882 -2.857 1.00 71.19 190 GLU A CA 1
ATOM 1512 C C . GLU A 1 190 ? -3.381 19.856 -2.293 1.00 71.19 190 GLU A C 1
ATOM 1514 O O . GLU A 1 190 ? -3.689 18.851 -2.938 1.00 71.19 190 GLU A O 1
ATOM 1519 N N . ARG A 1 191 ? -3.999 20.152 -1.138 1.00 74.06 191 ARG A N 1
ATOM 1520 C CA . ARG A 1 191 ? -5.106 19.357 -0.572 1.00 74.06 191 ARG A CA 1
ATOM 1521 C C . ARG A 1 191 ? -6.334 19.351 -1.452 1.00 74.06 191 ARG A C 1
ATOM 1523 O O . ARG A 1 191 ? -6.936 18.300 -1.662 1.00 74.06 191 ARG A O 1
ATOM 1530 N N . HIS A 1 192 ? -6.718 20.528 -1.931 1.00 79.44 192 HIS A N 1
ATOM 1531 C CA . HIS A 1 192 ? -7.883 20.665 -2.790 1.00 79.44 192 HIS A CA 1
ATOM 1532 C C . HIS A 1 192 ? -7.663 19.921 -4.106 1.00 79.44 192 HIS A C 1
ATOM 1534 O O . HIS A 1 192 ? -8.561 19.208 -4.547 1.00 79.44 192 HIS A O 1
ATOM 1540 N N . MET A 1 193 ? -6.452 19.986 -4.669 1.00 81.56 193 MET A N 1
ATOM 1541 C CA . MET A 1 193 ? -6.095 19.211 -5.860 1.00 81.56 193 MET A CA 1
ATOM 1542 C C . MET A 1 193 ? -6.136 17.698 -5.612 1.00 81.56 193 MET A C 1
ATOM 1544 O O . MET A 1 193 ? -6.665 16.959 -6.443 1.00 81.56 193 MET A O 1
ATOM 1548 N N . LEU A 1 194 ? -5.635 17.225 -4.463 1.00 84.19 194 LEU A N 1
ATOM 1549 C CA . LEU A 1 194 ? -5.712 15.809 -4.096 1.00 84.19 194 LEU A CA 1
ATOM 1550 C C . LEU A 1 194 ? -7.165 15.344 -3.995 1.00 84.19 194 LEU A C 1
ATOM 1552 O O . LEU A 1 194 ? -7.532 14.340 -4.594 1.00 84.19 194 LEU A O 1
ATOM 1556 N N . VAL A 1 195 ? -8.002 16.083 -3.267 1.00 85.88 195 VAL A N 1
ATOM 1557 C CA . VAL A 1 195 ? -9.417 15.737 -3.092 1.00 85.88 195 VAL A CA 1
ATOM 1558 C C . VAL A 1 195 ? -10.183 15.808 -4.407 1.00 85.88 195 VAL A C 1
ATOM 1560 O O . VAL A 1 195 ? -11.038 14.962 -4.659 1.00 85.88 195 VAL A O 1
ATOM 1563 N N . GLN A 1 196 ? -9.864 16.766 -5.272 1.00 88.81 196 GLN A N 1
ATOM 1564 C CA . GLN A 1 196 ? -10.448 16.827 -6.605 1.00 88.81 196 GLN A CA 1
ATOM 1565 C C . GLN A 1 196 ? -10.097 15.577 -7.418 1.00 88.81 196 GLN A C 1
ATOM 1567 O O . GLN A 1 196 ? -10.987 14.989 -8.023 1.00 88.81 196 GLN A O 1
ATOM 1572 N N . TRP A 1 197 ? -8.836 15.133 -7.377 1.00 90.56 197 TRP A N 1
ATOM 1573 C CA . TRP A 1 197 ? -8.414 13.899 -8.039 1.00 90.56 197 TRP A CA 1
ATOM 1574 C C . TRP A 1 197 ? -9.078 12.654 -7.433 1.00 90.56 197 TRP A C 1
ATOM 1576 O O . TRP A 1 197 ? -9.552 11.809 -8.178 1.00 90.56 197 TRP A O 1
ATOM 1586 N N . LEU A 1 198 ? -9.205 12.555 -6.103 1.00 89.06 198 LEU A N 1
ATOM 1587 C CA . LEU A 1 198 ? -9.868 11.415 -5.442 1.00 89.06 198 LEU A CA 1
ATOM 1588 C C . LEU A 1 198 ? -11.326 11.222 -5.880 1.00 89.06 198 LEU A C 1
ATOM 1590 O O . LEU A 1 198 ? -11.844 10.111 -5.831 1.00 89.06 198 LEU A O 1
ATOM 1594 N N . ASN A 1 199 ? -11.993 12.301 -6.287 1.00 90.06 199 ASN A N 1
ATOM 1595 C CA . ASN A 1 199 ? -13.387 12.273 -6.724 1.00 90.06 199 ASN A CA 1
ATOM 1596 C C . ASN A 1 199 ? -13.541 12.416 -8.247 1.00 90.06 199 ASN A C 1
ATOM 1598 O O . ASN A 1 199 ? -14.660 12.628 -8.717 1.00 90.06 199 ASN A O 1
ATOM 1602 N N . SER A 1 200 ? -12.448 12.353 -9.013 1.00 92.75 200 SER A N 1
ATOM 1603 C CA . SER A 1 200 ? -12.488 12.506 -10.466 1.00 92.75 200 SER A CA 1
ATOM 1604 C C . SER A 1 200 ? -12.907 11.206 -11.156 1.00 92.75 200 SER A C 1
ATOM 1606 O O . SER A 1 200 ? -12.705 10.109 -10.629 1.00 92.75 200 SER A O 1
ATOM 1608 N N . GLU A 1 201 ? -13.499 11.315 -12.348 1.00 91.25 201 GLU A N 1
ATOM 1609 C CA . GLU A 1 201 ? -13.922 10.135 -13.112 1.00 91.25 201 GLU A CA 1
ATOM 1610 C C . GLU A 1 201 ? -12.726 9.262 -13.499 1.00 91.25 201 GLU A C 1
ATOM 1612 O O . GLU A 1 201 ? -12.828 8.038 -13.466 1.00 91.25 201 GLU A O 1
ATOM 1617 N N . GLU A 1 202 ? -11.578 9.876 -13.794 1.00 91.44 202 GLU A N 1
ATOM 1618 C CA . GLU A 1 202 ? -10.352 9.160 -14.144 1.00 91.44 202 GLU A CA 1
ATOM 1619 C C . GLU A 1 202 ? -9.876 8.283 -12.984 1.00 91.44 202 GLU A C 1
ATOM 1621 O O . GLU A 1 202 ? -9.521 7.127 -13.195 1.00 91.44 202 GLU A O 1
ATOM 1626 N N . ALA A 1 203 ? -9.904 8.800 -11.751 1.00 90.00 203 ALA A N 1
ATOM 1627 C CA . ALA A 1 203 ? -9.474 8.045 -10.581 1.00 90.00 203 ALA A CA 1
ATOM 1628 C C . ALA A 1 203 ? -10.448 6.910 -10.230 1.00 90.00 203 ALA A C 1
ATOM 1630 O O . ALA A 1 203 ? -10.016 5.834 -9.821 1.00 90.00 203 ALA A O 1
ATOM 1631 N N . LEU A 1 204 ? -11.753 7.127 -10.428 1.00 89.75 204 LEU A N 1
ATOM 1632 C CA . LEU A 1 204 ? -12.791 6.120 -10.181 1.00 89.75 204 LEU A CA 1
ATOM 1633 C C . LEU A 1 204 ? -12.812 4.991 -11.224 1.00 89.75 204 LEU A C 1
ATOM 1635 O O . LEU A 1 204 ? -13.370 3.930 -10.949 1.00 89.75 204 LEU A O 1
ATOM 1639 N N . GLN A 1 205 ? -12.218 5.202 -12.401 1.00 92.50 205 GLN A N 1
ATOM 1640 C CA . GLN A 1 205 ? -12.048 4.165 -13.425 1.00 92.50 205 GLN A CA 1
ATOM 1641 C C . GLN A 1 205 ? -10.854 3.239 -13.155 1.00 92.50 205 GLN A C 1
ATOM 1643 O O . GLN A 1 205 ? -10.776 2.163 -13.751 1.00 92.50 205 GLN A O 1
ATOM 1648 N N . LEU A 1 206 ? -9.939 3.625 -12.262 1.00 92.88 206 LEU A N 1
ATOM 1649 C CA . LEU A 1 206 ? -8.797 2.796 -11.892 1.00 92.88 206 LEU A CA 1
ATOM 1650 C C . LEU A 1 206 ? -9.235 1.562 -11.102 1.00 92.88 206 LEU A C 1
ATOM 1652 O O . LEU A 1 206 ? -10.240 1.558 -10.386 1.00 92.88 206 LEU A O 1
ATOM 1656 N N . HIS A 1 207 ? -8.417 0.514 -11.163 1.00 94.62 207 HIS A N 1
ATOM 1657 C CA . HIS A 1 207 ? -8.616 -0.647 -10.309 1.00 94.62 207 HIS A CA 1
ATOM 1658 C C . HIS A 1 207 ? -8.499 -0.239 -8.820 1.00 94.62 207 HIS A C 1
ATOM 1660 O O . HIS A 1 207 ? -7.571 0.496 -8.471 1.00 94.62 207 HIS A O 1
ATOM 1666 N N . PRO A 1 208 ? -9.352 -0.728 -7.892 1.00 94.25 208 PRO A N 1
ATOM 1667 C CA . PRO A 1 208 ? -9.359 -0.257 -6.500 1.00 94.25 208 PRO A CA 1
ATOM 1668 C C . PRO A 1 208 ? -8.009 -0.357 -5.775 1.00 94.25 208 PRO A C 1
ATOM 1670 O O . PRO A 1 208 ? -7.675 0.502 -4.958 1.00 94.25 208 PRO A O 1
ATOM 1673 N N . ALA A 1 209 ? -7.213 -1.389 -6.077 1.00 92.50 209 ALA A N 1
ATOM 1674 C CA . ALA A 1 209 ? -5.871 -1.538 -5.509 1.00 92.50 209 ALA A CA 1
ATOM 1675 C C . ALA A 1 209 ? -4.885 -0.478 -6.035 1.00 92.50 209 ALA A C 1
ATOM 1677 O O . ALA A 1 209 ? -4.068 0.030 -5.270 1.00 92.50 209 ALA A O 1
ATOM 1678 N N . GLU A 1 210 ? -4.987 -0.119 -7.316 1.00 92.75 210 GLU A N 1
ATOM 1679 C CA . GLU A 1 210 ? -4.172 0.926 -7.938 1.00 92.75 210 GLU A CA 1
ATOM 1680 C C . GLU A 1 210 ? -4.585 2.309 -7.428 1.00 92.75 210 GLU A C 1
ATOM 1682 O O . GLU A 1 210 ? -3.738 3.087 -6.988 1.00 92.75 210 GLU A O 1
ATOM 1687 N N . TYR A 1 211 ? -5.893 2.575 -7.373 1.00 93.12 211 TYR A N 1
ATOM 1688 C CA . TYR A 1 211 ? -6.451 3.788 -6.781 1.00 93.12 211 TYR A CA 1
ATOM 1689 C C . TYR A 1 211 ? -5.950 4.000 -5.345 1.00 93.12 211 TYR A C 1
ATOM 1691 O O . TYR A 1 211 ? -5.482 5.088 -4.999 1.00 93.12 211 TYR A O 1
ATOM 1699 N N . ALA A 1 212 ? -5.982 2.954 -4.510 1.00 90.81 212 ALA A N 1
ATOM 1700 C CA . ALA A 1 212 ? -5.481 3.019 -3.140 1.00 90.81 212 ALA A CA 1
ATOM 1701 C C . ALA A 1 212 ? -3.966 3.294 -3.080 1.00 90.81 212 ALA A C 1
ATOM 1703 O O . ALA A 1 212 ? -3.526 4.132 -2.288 1.00 90.81 212 ALA A O 1
ATOM 1704 N N . ALA A 1 213 ? -3.170 2.639 -3.932 1.00 89.81 213 ALA A N 1
ATOM 1705 C CA . ALA A 1 213 ? -1.722 2.831 -3.985 1.00 89.81 213 ALA A CA 1
ATOM 1706 C C . ALA A 1 213 ? -1.335 4.249 -4.439 1.00 89.81 213 ALA A C 1
ATOM 1708 O O . ALA A 1 213 ? -0.501 4.898 -3.803 1.00 89.81 213 ALA A O 1
ATOM 1709 N N . LEU A 1 214 ? -1.979 4.767 -5.490 1.00 88.88 214 LEU A N 1
ATOM 1710 C CA . LEU A 1 214 ? -1.758 6.127 -5.987 1.00 88.88 214 LEU A CA 1
ATOM 1711 C C . LEU A 1 214 ? -2.234 7.185 -4.993 1.00 88.88 214 LEU A C 1
ATOM 1713 O O . LEU A 1 214 ? -1.553 8.191 -4.806 1.00 88.88 214 LEU A O 1
ATOM 1717 N N . THR A 1 215 ? -3.357 6.944 -4.312 1.00 87.38 215 THR A N 1
ATOM 1718 C CA . THR A 1 215 ? -3.835 7.808 -3.224 1.00 87.38 215 THR A CA 1
ATOM 1719 C C . THR A 1 215 ? -2.794 7.902 -2.116 1.00 87.38 215 THR A C 1
ATOM 1721 O O . THR A 1 215 ? -2.426 9.002 -1.707 1.00 87.38 215 THR A O 1
ATOM 1724 N N . HIS A 1 216 ? -2.274 6.757 -1.666 1.00 85.06 216 HIS A N 1
ATOM 1725 C CA . HIS A 1 216 ? -1.228 6.705 -0.649 1.00 85.06 216 HIS A CA 1
ATOM 1726 C C . HIS A 1 216 ? 0.037 7.445 -1.104 1.00 85.06 216 HIS A C 1
ATOM 1728 O O . HIS A 1 216 ? 0.565 8.274 -0.365 1.00 85.06 216 HIS A O 1
ATOM 1734 N N . TYR A 1 217 ? 0.496 7.201 -2.337 1.00 84.44 217 TYR A N 1
ATOM 1735 C CA . TYR A 1 217 ? 1.657 7.887 -2.904 1.00 84.44 217 TYR A CA 1
ATOM 1736 C C . TYR A 1 217 ? 1.464 9.407 -2.954 1.00 84.44 217 TYR A C 1
ATOM 1738 O O . TYR A 1 217 ? 2.330 10.142 -2.487 1.00 84.44 217 TYR A O 1
ATOM 1746 N N . LYS A 1 218 ? 0.329 9.887 -3.478 1.00 84.12 218 LYS A N 1
ATOM 1747 C CA . LYS A 1 218 ? 0.039 11.324 -3.580 1.00 84.12 218 LYS A CA 1
ATOM 1748 C C . LYS A 1 218 ? -0.053 11.978 -2.203 1.00 84.12 218 LYS A C 1
ATOM 1750 O O . LYS A 1 218 ? 0.508 13.050 -2.018 1.00 84.12 218 LYS A O 1
ATOM 1755 N N . LEU A 1 219 ? -0.688 11.325 -1.228 1.00 78.94 219 LEU A N 1
ATOM 1756 C CA . LEU A 1 219 ? -0.791 11.834 0.143 1.00 78.94 219 LEU A CA 1
ATOM 1757 C C . LEU A 1 219 ? 0.587 11.982 0.803 1.00 78.94 219 LEU A C 1
ATOM 1759 O O . LEU A 1 219 ? 0.862 12.994 1.441 1.00 78.94 219 LEU A O 1
ATOM 1763 N N . VAL A 1 220 ? 1.460 10.994 0.600 1.00 76.19 220 VAL A N 1
ATOM 1764 C CA . VAL A 1 220 ? 2.846 11.010 1.080 1.00 76.19 220 VAL A CA 1
ATOM 1765 C C . VAL A 1 220 ? 3.701 12.052 0.351 1.00 76.19 220 VAL A C 1
ATOM 1767 O O . VAL A 1 220 ? 4.542 12.704 0.964 1.00 76.19 220 VAL A O 1
ATOM 1770 N N . TYR A 1 221 ? 3.521 12.202 -0.961 1.00 74.19 221 TYR A N 1
ATOM 1771 C CA . TYR A 1 221 ? 4.321 13.111 -1.781 1.00 74.19 221 TYR A CA 1
ATOM 1772 C C . TYR A 1 221 ? 4.025 14.583 -1.484 1.00 74.19 221 TYR A C 1
ATOM 1774 O O . TYR A 1 221 ? 4.952 15.385 -1.439 1.00 74.19 221 TYR A O 1
ATOM 1782 N N . VAL A 1 222 ? 2.752 14.912 -1.260 1.00 66.75 222 VAL A N 1
ATOM 1783 C CA . VAL A 1 222 ? 2.262 16.276 -1.011 1.00 66.75 222 VAL A CA 1
ATOM 1784 C C . VAL A 1 222 ? 2.676 16.807 0.377 1.00 66.75 222 VAL A C 1
ATOM 1786 O O . VAL A 1 222 ? 2.589 17.998 0.625 1.00 66.75 222 VAL A O 1
ATOM 1789 N N . HIS A 1 223 ? 3.181 15.959 1.289 1.00 62.44 223 HIS A N 1
ATOM 1790 C CA . HIS A 1 223 ? 3.653 16.368 2.629 1.00 62.44 223 HIS A CA 1
ATOM 1791 C C . HIS A 1 223 ? 2.668 17.279 3.375 1.00 62.44 223 HIS A C 1
ATOM 1793 O O . HIS A 1 223 ? 2.995 18.378 3.813 1.00 62.44 223 HIS A O 1
ATOM 1799 N N . LEU A 1 224 ? 1.438 16.798 3.545 1.00 56.19 224 LEU A N 1
ATOM 1800 C CA . LEU A 1 224 ? 0.321 17.601 4.048 1.00 56.19 224 LEU A CA 1
ATOM 1801 C C . LEU A 1 224 ? 0.479 18.144 5.480 1.00 56.19 224 LEU A C 1
ATOM 1803 O O . LEU A 1 224 ? -0.264 19.056 5.861 1.00 56.19 224 LEU A O 1
ATOM 1807 N N . PHE A 1 225 ? 1.405 17.596 6.273 1.00 58.69 225 PHE A N 1
ATOM 1808 C CA . PHE A 1 225 ? 1.544 17.901 7.699 1.00 58.69 225 PHE A CA 1
ATOM 1809 C C . PHE A 1 225 ? 3.011 18.013 8.158 1.00 58.69 225 PHE A C 1
ATOM 1811 O O . PHE A 1 225 ? 3.918 17.556 7.476 1.00 58.69 225 PHE A O 1
ATOM 1818 N N . VAL A 1 226 ? 3.269 18.659 9.302 1.00 54.19 226 VAL A N 1
ATOM 1819 C CA . VAL A 1 226 ? 4.637 18.907 9.823 1.00 54.19 226 VAL A CA 1
ATOM 1820 C C . VAL A 1 226 ? 5.246 17.672 10.506 1.00 54.19 226 VAL A C 1
ATOM 1822 O O . VAL A 1 226 ? 6.457 17.475 10.452 1.00 54.19 226 VAL A O 1
ATOM 1825 N N . ASP A 1 227 ? 4.413 16.832 11.123 1.00 52.62 227 ASP A N 1
ATOM 1826 C CA . ASP A 1 227 ? 4.799 15.619 11.854 1.00 52.62 227 ASP A CA 1
ATOM 1827 C C . ASP A 1 227 ? 3.847 14.469 11.486 1.00 52.62 227 ASP A C 1
ATOM 1829 O O . ASP A 1 227 ? 2.747 14.713 10.993 1.00 52.62 227 ASP A O 1
ATOM 1833 N N . GLY A 1 228 ? 4.287 13.217 11.636 1.00 51.78 228 GLY A N 1
ATOM 1834 C CA . GLY A 1 228 ? 3.563 12.016 11.197 1.00 51.78 228 GLY A CA 1
ATOM 1835 C C . GLY A 1 228 ? 3.520 11.805 9.681 1.00 51.78 228 GLY A C 1
ATOM 1836 O O . GLY A 1 228 ? 3.123 10.737 9.206 1.00 51.78 228 GLY A O 1
ATOM 1837 N N . ASN A 1 229 ? 4.076 12.753 8.917 1.00 46.69 229 ASN A N 1
ATOM 1838 C CA . ASN A 1 229 ? 4.515 12.472 7.560 1.00 46.69 229 ASN A CA 1
ATOM 1839 C C . ASN A 1 229 ? 5.537 11.344 7.554 1.00 46.69 229 ASN A C 1
ATOM 1841 O O . ASN A 1 229 ? 5.550 10.677 6.548 1.00 46.69 229 ASN A O 1
ATOM 1845 N N . GLY A 1 230 ? 6.270 11.083 8.657 1.00 41.09 230 GLY A N 1
ATOM 1846 C CA . GLY A 1 230 ? 7.227 9.992 8.943 1.00 41.09 230 GLY A CA 1
ATOM 1847 C C . GLY A 1 230 ? 6.703 8.545 8.906 1.00 41.09 230 GLY A C 1
ATOM 1848 O O . GLY A 1 230 ? 7.492 7.619 9.073 1.00 41.09 230 GLY A O 1
ATOM 1849 N N . ARG A 1 231 ? 5.435 8.341 8.514 1.00 49.28 231 ARG A N 1
ATOM 1850 C CA . ARG A 1 231 ? 5.025 7.225 7.622 1.00 49.28 231 ARG A CA 1
ATOM 1851 C C . ARG A 1 231 ? 5.643 7.332 6.207 1.00 49.28 231 ARG A C 1
ATOM 1853 O O . ARG A 1 231 ? 5.409 6.501 5.336 1.00 49.28 231 ARG A O 1
ATOM 1860 N N . ALA A 1 232 ? 6.458 8.354 5.989 1.00 33.97 232 ALA A N 1
ATOM 1861 C CA . ALA A 1 232 ? 7.210 8.764 4.827 1.00 33.97 232 ALA A CA 1
ATOM 1862 C C . ALA A 1 232 ? 8.391 9.647 5.268 1.00 33.97 232 ALA A C 1
ATOM 1864 O O . ALA A 1 232 ? 8.251 10.706 5.869 1.00 33.97 232 ALA A O 1
ATOM 1865 N N . ARG A 1 233 ? 9.580 9.205 4.866 1.00 30.12 233 ARG A N 1
ATOM 1866 C CA . ARG A 1 233 ? 10.875 9.878 5.020 1.00 30.12 233 ARG A CA 1
ATOM 1867 C C . ARG A 1 233 ? 11.388 9.939 6.456 1.00 30.12 233 ARG A C 1
ATOM 1869 O O . ARG A 1 233 ? 11.208 10.897 7.192 1.00 30.12 233 ARG A O 1
ATOM 1876 N N . HIS A 1 234 ? 12.122 8.870 6.761 1.00 30.39 234 HIS A N 1
ATOM 1877 C CA . HIS A 1 234 ? 13.280 8.853 7.646 1.00 30.39 234 HIS A CA 1
ATOM 1878 C C . HIS A 1 234 ? 13.875 10.243 7.884 1.00 30.39 234 HIS A C 1
ATOM 1880 O O . HIS A 1 234 ? 14.217 10.950 6.928 1.00 30.39 234 HIS A O 1
ATOM 1886 N N . GLY A 1 235 ? 14.042 10.561 9.166 1.00 28.03 235 GLY A N 1
ATOM 1887 C CA . GLY A 1 235 ? 14.777 11.724 9.621 1.00 28.03 235 GLY A CA 1
ATOM 1888 C C . GLY A 1 235 ? 16.149 11.821 8.959 1.00 28.03 235 GLY A C 1
ATOM 1889 O O . GLY A 1 235 ? 16.881 10.835 8.823 1.00 28.03 235 GLY A O 1
ATOM 1890 N N . ARG A 1 236 ? 16.472 13.039 8.547 1.00 30.31 236 ARG A N 1
ATOM 1891 C CA . ARG A 1 236 ? 17.836 13.545 8.610 1.00 30.31 236 ARG A CA 1
ATOM 1892 C C . ARG A 1 236 ? 17.901 14.547 9.743 1.00 30.31 236 ARG A C 1
ATOM 1894 O O . ARG A 1 236 ? 16.897 15.274 9.905 1.00 30.31 236 ARG A O 1
#

Radius of gyration: 22.7 Å; chains: 1; bounding box: 52×44×61 Å

Sequence (236 aa):
MKKREKAHKLLVHTLNMNPDFVEALTELGTILEEEKDVVQADHLYTKALAISPCNERALVSHDRTLPLVEEIDQRHFGVIDSKVCRMISIPKGNSVLRRVMEETYYYHIYHTVAIEGNTLTLSEIRHIIETRYAVPGKSLQEQNEAIGVDAVMKYINTTLLSRAGAITVNDILEIHRRVLGYADPVEDLERHMLVQWLNSEEALQLHPAEYAALTHYKLVYVHLFVDGNGRARHGR

Organism: NCBI:txid861788